Protein AF-0000000078979654 (afdb_homodimer)

pLDDT: mean 92.01, std 8.29, range [53.94, 98.31]

Organism: Ruegeria pomeroyi (strain ATCC 700808 / DSM 15171 / DSS-3) (NCBI:txid246200)

Structure (mmCIF, N/CA/C/O backbone):
data_AF-0000000078979654-model_v1
#
loop_
_entity.id
_entity.type
_entity.pdbx_description
1 polymer 'Transcriptional regulator, AsnC family'
#
loop_
_atom_site.group_PDB
_atom_site.id
_atom_site.type_symbol
_atom_site.label_atom_id
_atom_site.label_alt_id
_atom_site.label_comp_id
_atom_site.label_asym_id
_atom_site.label_entity_id
_atom_site.label_seq_id
_atom_site.pdbx_PDB_ins_code
_atom_site.Cartn_x
_atom_site.Cartn_y
_atom_site.Cartn_z
_atom_site.occupancy
_atom_site.B_iso_or_equiv
_atom_site.auth_seq_id
_atom_site.auth_comp_id
_atom_site.auth_asym_id
_atom_site.auth_atom_id
_atom_site.pdbx_PDB_model_num
ATOM 1 N N . MET A 1 1 ? -21.141 -3.912 -12.055 1 54.06 1 MET A N 1
ATOM 2 C CA . MET A 1 1 ? -20.438 -4.5 -10.914 1 54.06 1 MET A CA 1
ATOM 3 C C . MET A 1 1 ? -20.641 -6.012 -10.867 1 54.06 1 MET A C 1
ATOM 5 O O . MET A 1 1 ? -21.766 -6.492 -11.062 1 54.06 1 MET A O 1
ATOM 9 N N . THR A 1 2 ? -19.531 -6.77 -11.242 1 63.81 2 THR A N 1
ATOM 10 C CA . THR A 1 2 ? -19.719 -8.211 -11.312 1 63.81 2 THR A CA 1
ATOM 11 C C . THR A 1 2 ? -20.281 -8.75 -10.008 1 63.81 2 THR A C 1
ATOM 13 O O . THR A 1 2 ? -19.828 -8.383 -8.922 1 63.81 2 THR A O 1
ATOM 16 N N . GLU A 1 3 ? -21.438 -9.359 -10.117 1 81 3 GLU A N 1
ATOM 17 C CA . GLU A 1 3 ? -22.062 -9.984 -8.961 1 81 3 GLU A CA 1
ATOM 18 C C . GLU A 1 3 ? -21.188 -11.078 -8.375 1 81 3 GLU A C 1
ATOM 20 O O . GLU A 1 3 ? -20.781 -12 -9.086 1 81 3 GLU A O 1
ATOM 25 N N . LEU A 1 4 ? -20.688 -10.891 -7.207 1 89.94 4 LEU A N 1
ATOM 26 C CA . LEU A 1 4 ? -19.859 -11.867 -6.5 1 89.94 4 LEU A CA 1
ATOM 27 C C . LEU A 1 4 ? -20.719 -12.766 -5.625 1 89.94 4 LEU A C 1
ATOM 29 O O . LEU A 1 4 ? -21.547 -12.281 -4.852 1 89.94 4 LEU A O 1
ATOM 33 N N . ASP A 1 5 ? -20.594 -14 -5.906 1 92.12 5 ASP A N 1
ATOM 34 C CA . ASP A 1 5 ? -21.297 -14.906 -5 1 92.12 5 ASP A CA 1
ATOM 35 C C . ASP A 1 5 ? -20.422 -15.289 -3.811 1 92.12 5 ASP A C 1
ATOM 37 O O . ASP A 1 5 ? -19.344 -14.719 -3.619 1 92.12 5 ASP A O 1
ATOM 41 N N . GLU A 1 6 ? -20.922 -16.156 -2.992 1 93.5 6 GLU A N 1
ATOM 42 C CA . GLU A 1 6 ? -20.266 -16.5 -1.739 1 93.5 6 GLU A CA 1
ATOM 43 C C . GLU A 1 6 ? -18.922 -17.172 -1.995 1 93.5 6 GLU A C 1
ATOM 45 O O . GLU A 1 6 ? -17.938 -16.922 -1.283 1 93.5 6 GLU A O 1
ATOM 50 N N . ILE A 1 7 ? -18.891 -18 -2.965 1 94.81 7 ILE A N 1
ATOM 51 C CA . ILE A 1 7 ? -17.656 -18.703 -3.283 1 94.81 7 ILE A CA 1
ATOM 52 C C . ILE A 1 7 ? -16.594 -17.703 -3.762 1 94.81 7 ILE A C 1
ATOM 54 O O . ILE A 1 7 ? -15.43 -17.812 -3.385 1 94.81 7 ILE A O 1
ATOM 58 N N . ASP A 1 8 ? -17.047 -16.781 -4.609 1 94.75 8 ASP A N 1
ATOM 59 C CA . ASP A 1 8 ? -16.141 -15.75 -5.066 1 94.75 8 ASP A CA 1
ATOM 60 C C . ASP A 1 8 ? -15.516 -15 -3.889 1 94.75 8 ASP A C 1
ATOM 62 O O . ASP A 1 8 ? -14.305 -14.766 -3.863 1 94.75 8 ASP A O 1
ATOM 66 N N . ARG A 1 9 ? -16.328 -14.688 -2.941 1 93.12 9 ARG A N 1
ATOM 67 C CA . ARG A 1 9 ? -15.859 -13.945 -1.774 1 93.12 9 ARG A CA 1
ATOM 68 C C . ARG A 1 9 ? -14.898 -14.781 -0.944 1 93.12 9 ARG A C 1
ATOM 70 O O . ARG A 1 9 ? -13.898 -14.273 -0.437 1 93.12 9 ARG A O 1
ATOM 77 N N . LYS A 1 10 ? -15.211 -15.945 -0.806 1 94.5 10 LYS A N 1
ATOM 78 C CA . LYS A 1 10 ? -14.336 -16.859 -0.076 1 94.5 10 LYS A CA 1
ATOM 79 C C . LYS A 1 10 ? -12.969 -16.969 -0.756 1 94.5 10 LYS A C 1
ATOM 81 O O . LYS A 1 10 ? -11.938 -16.922 -0.091 1 94.5 10 LYS A O 1
ATOM 86 N N . LEU A 1 11 ? -13.031 -17.109 -2.027 1 95.38 11 LEU A N 1
ATOM 87 C CA . LEU A 1 11 ? -11.789 -17.188 -2.795 1 95.38 11 LEU A CA 1
ATOM 88 C C . LEU A 1 11 ? -10.969 -15.906 -2.633 1 95.38 11 LEU A C 1
ATOM 90 O O . LEU A 1 11 ? -9.758 -15.969 -2.412 1 95.38 11 LEU A O 1
ATOM 94 N N . LEU A 1 12 ? -11.625 -14.797 -2.719 1 94.5 12 LEU A N 1
ATOM 95 C CA . LEU A 1 12 ? -10.938 -13.516 -2.59 1 94.5 12 LEU A CA 1
ATOM 96 C C . LEU A 1 12 ? -10.312 -13.375 -1.208 1 94.5 12 LEU A C 1
ATOM 98 O O . LEU A 1 12 ? -9.172 -12.922 -1.084 1 94.5 12 LEU A O 1
ATOM 102 N N . ARG A 1 13 ? -11.023 -13.742 -0.22 1 92.56 13 ARG A N 1
ATOM 103 C CA . ARG A 1 13 ? -10.508 -13.656 1.142 1 92.56 13 ARG A CA 1
ATOM 104 C C . ARG A 1 13 ? -9.289 -14.555 1.318 1 92.56 13 ARG A C 1
ATOM 106 O O . ARG A 1 13 ? -8.289 -14.141 1.919 1 92.56 13 ARG A O 1
ATOM 113 N N . ALA A 1 14 ? -9.414 -15.711 0.812 1 93.81 14 ALA A N 1
ATOM 114 C CA . ALA A 1 14 ? -8.312 -16.656 0.918 1 93.81 14 ALA A CA 1
ATOM 115 C C . ALA A 1 14 ? -7.074 -16.141 0.183 1 93.81 14 ALA A C 1
ATOM 117 O O . ALA A 1 14 ? -5.965 -16.203 0.715 1 93.81 14 ALA A O 1
ATOM 118 N N . LEU A 1 15 ? -7.285 -15.656 -1.006 1 93 15 LEU A N 1
ATOM 119 C CA . LEU A 1 15 ? -6.176 -15.148 -1.808 1 93 15 LEU A CA 1
ATOM 120 C C . LEU A 1 15 ? -5.594 -13.883 -1.19 1 93 15 LEU A C 1
ATOM 122 O O . LEU A 1 15 ? -4.391 -13.633 -1.297 1 93 15 LEU A O 1
ATOM 126 N N . ALA A 1 16 ? -6.453 -13.078 -0.581 1 90.69 16 ALA A N 1
ATOM 127 C CA . ALA A 1 16 ? -5.984 -11.867 0.085 1 90.69 16 ALA A CA 1
ATOM 128 C C . ALA A 1 16 ? -5.059 -12.203 1.25 1 90.69 16 ALA A C 1
ATOM 130 O O . ALA A 1 16 ? -4.125 -11.453 1.549 1 90.69 16 ALA A O 1
ATOM 131 N N . GLN A 1 17 ? -5.32 -13.258 1.846 1 88.19 17 GLN A N 1
ATOM 132 C CA . GLN A 1 17 ? -4.48 -13.719 2.949 1 88.19 17 GLN A CA 1
ATOM 133 C C . GLN A 1 17 ? -3.17 -14.305 2.438 1 88.19 17 GLN A C 1
ATOM 135 O O . GLN A 1 17 ? -2.113 -14.102 3.041 1 88.19 17 GLN A O 1
ATOM 140 N N . ASP A 1 18 ? -3.324 -15.016 1.352 1 89.25 18 ASP A N 1
ATOM 141 C CA . ASP A 1 18 ? -2.176 -15.641 0.701 1 89.25 18 ASP A CA 1
ATOM 142 C C . ASP A 1 18 ? -2.396 -15.758 -0.805 1 89.25 18 ASP A C 1
ATOM 144 O O . ASP A 1 18 ? -3.092 -16.672 -1.264 1 89.25 18 ASP A O 1
ATOM 148 N N . ALA A 1 19 ? -1.674 -14.961 -1.491 1 91.75 19 ALA A N 1
ATOM 149 C CA . ALA A 1 19 ? -1.915 -14.836 -2.928 1 91.75 19 ALA A CA 1
ATOM 150 C C . ALA A 1 19 ? -1.217 -15.953 -3.695 1 91.75 19 ALA A C 1
ATOM 152 O O . ALA A 1 19 ? -1.36 -16.062 -4.914 1 91.75 19 ALA A O 1
ATOM 153 N N . THR A 1 20 ? -0.518 -16.781 -3.02 1 86.19 20 THR A N 1
ATOM 154 C CA . THR A 1 20 ? 0.254 -17.812 -3.707 1 86.19 20 THR A CA 1
ATOM 155 C C . THR A 1 20 ? -0.515 -19.125 -3.748 1 86.19 20 THR A C 1
ATOM 157 O O . THR A 1 20 ? -0.06 -20.109 -4.355 1 86.19 20 THR A O 1
ATOM 160 N N . GLN A 1 21 ? -1.664 -19.141 -3.141 1 92.19 21 GLN A N 1
ATOM 161 C CA . GLN A 1 21 ? -2.447 -20.375 -3.1 1 92.19 21 GLN A CA 1
ATOM 162 C C . GLN A 1 21 ? -2.881 -20.797 -4.5 1 92.19 21 GLN A C 1
ATOM 164 O O . GLN A 1 21 ? -3.299 -19.953 -5.305 1 92.19 21 GLN A O 1
ATOM 169 N N . SER A 1 22 ? -2.762 -22.078 -4.746 1 92.25 22 SER A N 1
ATOM 170 C CA . SER A 1 22 ? -3.119 -22.609 -6.059 1 92.25 22 SER A CA 1
ATOM 171 C C . SER A 1 22 ? -4.621 -22.844 -6.172 1 92.25 22 SER A C 1
ATOM 173 O O . SER A 1 22 ? -5.316 -22.969 -5.16 1 92.25 22 SER A O 1
ATOM 175 N N . ALA A 1 23 ? -5.008 -22.906 -7.449 1 95.25 23 ALA A N 1
ATOM 176 C CA . ALA A 1 23 ? -6.41 -23.234 -7.695 1 95.25 23 ALA A CA 1
ATOM 177 C C . ALA A 1 23 ? -6.773 -24.594 -7.125 1 95.25 23 ALA A C 1
ATOM 179 O O . ALA A 1 23 ? -7.887 -24.797 -6.633 1 95.25 23 ALA A O 1
ATOM 180 N N . GLY A 1 24 ? -5.859 -25.547 -7.23 1 96.5 24 GLY A N 1
ATOM 181 C CA . GLY A 1 24 ? -6.098 -26.859 -6.668 1 96.5 24 GLY A CA 1
ATOM 182 C C . GLY A 1 24 ? -6.309 -26.844 -5.164 1 96.5 24 GLY A C 1
ATOM 183 O O . GLY A 1 24 ? -7.258 -27.438 -4.656 1 96.5 24 GLY A O 1
ATOM 184 N N . ALA A 1 25 ? -5.492 -26.234 -4.426 1 96.69 25 ALA A N 1
ATOM 185 C CA . ALA A 1 25 ? -5.598 -26.125 -2.973 1 96.69 25 ALA A CA 1
ATOM 186 C C . ALA A 1 25 ? -6.879 -25.406 -2.561 1 96.69 25 ALA A C 1
ATOM 188 O O . ALA A 1 25 ? -7.586 -25.859 -1.657 1 96.69 25 ALA A O 1
ATOM 189 N N . LEU A 1 26 ? -7.184 -24.344 -3.227 1 97.31 26 LEU A N 1
ATOM 190 C CA . LEU A 1 26 ? -8.383 -23.562 -2.928 1 97.31 26 LEU A CA 1
ATOM 191 C C . LEU A 1 26 ? -9.641 -24.359 -3.238 1 97.31 26 LEU A C 1
ATOM 193 O O . LEU A 1 26 ? -10.617 -24.312 -2.486 1 97.31 26 LEU A O 1
ATOM 197 N N . GLY A 1 27 ? -9.523 -24.984 -4.379 1 97.5 27 GLY A N 1
ATOM 198 C CA . GLY A 1 27 ? -10.648 -25.828 -4.711 1 97.5 27 GLY A CA 1
ATOM 199 C C . GLY A 1 27 ? -10.969 -26.844 -3.629 1 97.5 27 GLY A C 1
ATOM 200 O O . GLY A 1 27 ? -12.125 -26.984 -3.219 1 97.5 27 GLY A O 1
ATOM 201 N N . ARG A 1 28 ? -9.992 -27.594 -3.127 1 97.12 28 ARG A N 1
ATOM 202 C CA . ARG A 1 28 ? -10.164 -28.578 -2.055 1 97.12 28 ARG A CA 1
ATOM 203 C C . ARG A 1 28 ? -10.734 -27.922 -0.802 1 97.12 28 ARG A C 1
ATOM 205 O O . ARG A 1 28 ? -11.602 -28.484 -0.138 1 97.12 28 ARG A O 1
ATOM 212 N N . ARG A 1 29 ? -10.336 -26.797 -0.515 1 96.75 29 ARG A N 1
ATOM 213 C CA . ARG A 1 29 ? -10.734 -26.078 0.69 1 96.75 29 ARG A CA 1
ATOM 214 C C . ARG A 1 29 ? -12.211 -25.688 0.63 1 96.75 29 ARG A C 1
ATOM 216 O O . ARG A 1 29 ? -12.898 -25.688 1.653 1 96.75 29 ARG A O 1
ATOM 223 N N . PHE A 1 30 ? -12.648 -25.422 -0.556 1 96.69 30 PHE A N 1
ATOM 224 C CA . PHE A 1 30 ? -13.984 -24.844 -0.641 1 96.69 30 PHE A CA 1
ATOM 225 C C . PHE A 1 30 ? -14.938 -25.781 -1.375 1 96.69 30 PHE A C 1
ATOM 227 O O . PHE A 1 30 ? -16.031 -25.391 -1.758 1 96.69 30 PHE A O 1
ATOM 234 N N . GLY A 1 31 ? -14.508 -26.938 -1.676 1 96.75 31 GLY A N 1
ATOM 235 C CA . GLY A 1 31 ? -15.383 -27.953 -2.238 1 96.75 31 GLY A CA 1
ATOM 236 C C . GLY A 1 31 ? -15.602 -27.797 -3.732 1 96.75 31 GLY A C 1
ATOM 237 O O . GLY A 1 31 ? -16.703 -28.016 -4.23 1 96.75 31 GLY A O 1
ATOM 238 N N . LEU A 1 32 ? -14.617 -27.359 -4.43 1 97.5 32 LEU A N 1
ATOM 239 C CA . LEU A 1 32 ? -14.648 -27.203 -5.883 1 97.5 32 LEU A CA 1
ATOM 240 C C . LEU A 1 32 ? -13.555 -28.047 -6.539 1 97.5 32 LEU A C 1
ATOM 242 O O . LEU A 1 32 ? -12.578 -28.422 -5.883 1 97.5 32 LEU A O 1
ATOM 246 N N . SER A 1 33 ? -13.828 -28.344 -7.809 1 97.75 33 SER A N 1
ATOM 247 C CA . SER A 1 33 ? -12.742 -28.906 -8.594 1 97.75 33 SER A CA 1
ATOM 248 C C . SER A 1 33 ? -11.688 -27.859 -8.93 1 97.75 33 SER A C 1
ATOM 250 O O . SER A 1 33 ? -11.969 -26.6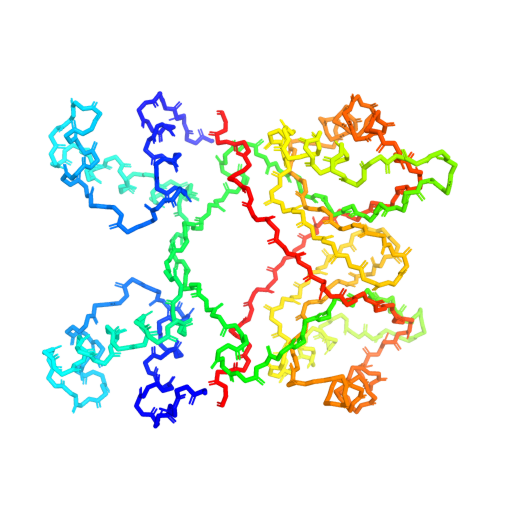56 -8.867 1 97.75 33 SER A O 1
ATOM 252 N N . GLN A 1 34 ? -10.492 -28.312 -9.266 1 97.5 34 GLN A N 1
ATOM 253 C CA . GLN A 1 34 ? -9.43 -27.391 -9.656 1 97.5 34 GLN A CA 1
ATOM 254 C C . GLN A 1 34 ? -9.82 -26.578 -10.883 1 97.5 34 GLN A C 1
ATOM 256 O O . GLN A 1 34 ? -9.664 -25.359 -10.898 1 97.5 34 GLN A O 1
ATOM 261 N N . PRO A 1 35 ? -10.43 -27.188 -11.977 1 97.5 35 PRO A N 1
ATOM 262 C CA . PRO A 1 35 ? -10.828 -26.391 -13.133 1 97.5 35 PRO A CA 1
ATOM 263 C C . PRO A 1 35 ? -11.906 -25.359 -12.797 1 97.5 35 PRO A C 1
ATOM 265 O O . PRO A 1 35 ? -11.883 -24.234 -13.297 1 97.5 35 PRO A O 1
ATOM 268 N N . ALA A 1 36 ? -12.852 -25.75 -12 1 97.25 36 ALA A N 1
ATOM 269 C CA . ALA A 1 36 ? -13.906 -24.828 -11.586 1 97.25 36 ALA A CA 1
ATOM 270 C C . ALA A 1 36 ? -13.328 -23.641 -10.828 1 97.25 36 ALA A C 1
ATOM 272 O O . ALA A 1 36 ? -13.734 -22.484 -11.047 1 97.25 36 ALA A O 1
ATOM 273 N N . THR A 1 37 ? -12.414 -23.969 -9.914 1 97.75 37 THR A N 1
ATOM 274 C CA . THR A 1 37 ? -11.758 -22.922 -9.141 1 97.75 37 THR A CA 1
ATOM 275 C C . THR A 1 37 ? -10.977 -21.984 -10.055 1 97.75 37 THR A C 1
ATOM 277 O O . THR A 1 37 ? -11.055 -20.766 -9.922 1 97.75 37 THR A O 1
ATOM 280 N N . TRP A 1 38 ? -10.305 -22.531 -10.938 1 96.19 38 TRP A N 1
ATOM 281 C CA . TRP A 1 38 ? -9.523 -21.75 -11.891 1 96.19 38 TRP A CA 1
ATOM 282 C C . TRP A 1 38 ? -10.422 -20.828 -12.703 1 96.19 38 TRP A C 1
ATOM 284 O O . TRP A 1 38 ? -10.102 -19.641 -12.898 1 96.19 38 TRP A O 1
ATOM 294 N N . ARG A 1 39 ? -11.453 -21.328 -13.195 1 96.62 39 ARG A N 1
ATOM 295 C CA . ARG A 1 39 ? -12.383 -20.531 -13.984 1 96.62 39 ARG A CA 1
ATOM 296 C C . ARG A 1 39 ? -12.93 -19.359 -13.18 1 96.62 39 ARG A C 1
ATOM 298 O O . ARG A 1 39 ? -13.078 -18.25 -13.711 1 96.62 39 ARG A O 1
ATOM 305 N N . ARG A 1 40 ? -13.219 -19.641 -11.969 1 96.62 40 ARG A N 1
ATOM 306 C CA . ARG A 1 40 ? -13.734 -18.578 -11.117 1 96.62 40 ARG A CA 1
ATOM 307 C C . ARG A 1 40 ? -12.68 -17.5 -10.898 1 96.62 40 ARG A C 1
ATOM 309 O O . ARG A 1 40 ? -12.984 -16.297 -10.984 1 96.62 40 ARG A O 1
ATOM 316 N N . ILE A 1 41 ? -11.508 -17.875 -10.617 1 95.62 41 ILE A N 1
ATOM 317 C CA . ILE A 1 41 ? -10.43 -16.906 -10.414 1 95.62 41 ILE A CA 1
ATOM 318 C C . ILE A 1 41 ? -10.219 -16.094 -11.695 1 95.62 41 ILE A C 1
ATOM 320 O O . ILE A 1 41 ? -10.086 -14.875 -11.641 1 95.62 41 ILE A O 1
ATOM 324 N N . ARG A 1 42 ? -10.242 -16.781 -12.773 1 95.25 42 ARG A N 1
ATOM 325 C CA . ARG A 1 42 ? -10.062 -16.109 -14.055 1 95.25 42 ARG A CA 1
ATOM 326 C C . ARG A 1 42 ? -11.195 -15.109 -14.312 1 95.25 42 ARG A C 1
ATOM 328 O O . ARG A 1 42 ? -10.953 -14.016 -14.82 1 95.25 42 ARG A O 1
ATOM 335 N N . ARG A 1 43 ? -12.328 -15.5 -14.039 1 95.62 43 ARG A N 1
ATOM 336 C CA . ARG A 1 43 ? -13.477 -14.609 -14.188 1 95.62 43 ARG A CA 1
ATOM 337 C C . ARG A 1 43 ? -13.297 -13.344 -13.352 1 95.62 43 ARG A C 1
ATOM 339 O O . ARG A 1 43 ? -13.609 -12.242 -13.805 1 95.62 43 ARG A O 1
ATOM 346 N N . LEU A 1 44 ? -12.844 -13.562 -12.109 1 95.38 44 LEU A N 1
ATOM 347 C CA . LEU A 1 44 ? -12.602 -12.43 -11.219 1 95.38 44 LEU A CA 1
ATOM 348 C C . LEU A 1 44 ? -11.531 -11.508 -11.797 1 95.38 44 LEU A C 1
ATOM 350 O O . LEU A 1 44 ? -11.609 -10.289 -11.641 1 95.38 44 LEU A O 1
ATOM 354 N N . GLU A 1 45 ? -10.555 -12.031 -12.453 1 94.56 45 GLU A N 1
ATOM 355 C CA . GLU A 1 45 ? -9.508 -11.25 -13.109 1 94.56 45 GLU A CA 1
ATOM 356 C C . GLU A 1 45 ? -10.055 -10.508 -14.32 1 94.56 45 GLU A C 1
ATOM 358 O O . GLU A 1 45 ? -9.805 -9.312 -14.492 1 94.56 45 GLU A O 1
ATOM 363 N N . GLU A 1 46 ? -10.828 -11.18 -15.086 1 94.62 46 GLU A N 1
ATOM 364 C CA . GLU A 1 46 ? -11.398 -10.594 -16.297 1 94.62 46 GLU A CA 1
ATOM 365 C C . GLU A 1 46 ? -12.391 -9.484 -15.961 1 94.62 46 GLU A C 1
ATOM 367 O O . GLU A 1 46 ? -12.508 -8.5 -16.688 1 94.62 46 GLU A O 1
ATOM 372 N N . ALA A 1 47 ? -13.07 -9.734 -14.891 1 93.81 47 ALA A N 1
ATOM 373 C CA . ALA A 1 47 ? -14.039 -8.75 -14.438 1 93.81 47 ALA A CA 1
ATOM 374 C C . ALA A 1 47 ? -13.344 -7.543 -13.812 1 93.81 47 ALA A C 1
ATOM 376 O O . ALA A 1 47 ? -13.992 -6.551 -13.469 1 93.81 47 ALA A O 1
ATOM 377 N N . GLY A 1 48 ? -12.047 -7.625 -13.602 1 93.44 48 GLY A N 1
ATOM 378 C CA . GLY A 1 48 ? -11.273 -6.512 -13.078 1 93.44 48 GLY A CA 1
ATOM 379 C C . GLY A 1 48 ? -11.258 -6.461 -11.562 1 93.44 48 GLY A C 1
ATOM 380 O O . GLY A 1 48 ? -10.727 -5.512 -10.969 1 93.44 48 GLY A O 1
ATOM 381 N N . VAL A 1 49 ? -11.883 -7.414 -10.898 1 93.75 49 VAL A N 1
ATOM 382 C CA . VAL A 1 49 ? -11.875 -7.477 -9.438 1 93.75 49 VAL A CA 1
ATOM 383 C C . VAL A 1 49 ? -10.453 -7.738 -8.938 1 93.75 49 VAL A C 1
ATOM 385 O O . VAL A 1 49 ? -9.984 -7.078 -8.016 1 93.75 49 VAL A O 1
ATOM 388 N N . ILE A 1 50 ? -9.844 -8.719 -9.547 1 93.44 50 ILE A N 1
ATOM 389 C CA . ILE A 1 50 ? -8.43 -8.984 -9.305 1 93.44 50 ILE A CA 1
ATOM 390 C C . ILE A 1 50 ? -7.586 -8.297 -10.375 1 93.44 50 ILE A C 1
ATOM 392 O O . ILE A 1 50 ? -7.719 -8.586 -11.562 1 93.44 50 ILE A O 1
ATOM 396 N N . LYS A 1 51 ? -6.73 -7.398 -9.953 1 91.88 51 LYS A N 1
ATOM 397 C CA . LYS A 1 51 ? -5.898 -6.648 -10.891 1 91.88 51 LYS A CA 1
ATOM 398 C C . LYS A 1 51 ? -4.531 -7.309 -11.055 1 91.88 51 LYS A C 1
ATOM 400 O O . LYS A 1 51 ? -3.725 -6.875 -11.883 1 91.88 51 LYS A O 1
ATOM 405 N N . GLY A 1 52 ? -4.332 -8.336 -10.273 1 89.62 52 GLY A N 1
ATOM 406 C CA . GLY A 1 52 ? -3.057 -9.039 -10.32 1 89.62 52 GLY A CA 1
ATOM 407 C C . GLY A 1 52 ? -2.469 -9.305 -8.945 1 89.62 52 GLY A C 1
ATOM 408 O O . GLY A 1 52 ? -3.201 -9.391 -7.961 1 89.62 52 GLY A O 1
ATOM 409 N N . ARG A 1 53 ? -1.142 -9.555 -8.992 1 90.75 53 ARG A N 1
ATOM 410 C CA . ARG A 1 53 ? -0.383 -9.758 -7.762 1 90.75 53 ARG A CA 1
ATOM 411 C C . ARG A 1 53 ? 0.827 -8.836 -7.707 1 90.75 53 ARG A C 1
ATOM 413 O O . ARG A 1 53 ? 1.406 -8.5 -8.742 1 90.75 53 ARG A O 1
ATOM 420 N N . ARG A 1 54 ? 1.112 -8.453 -6.551 1 90.62 54 ARG A N 1
ATOM 421 C CA . ARG A 1 54 ? 2.266 -7.582 -6.352 1 90.62 54 ARG A CA 1
ATOM 422 C C . ARG A 1 54 ? 3.283 -8.227 -5.414 1 90.62 54 ARG A C 1
ATOM 424 O O . ARG A 1 54 ? 2.91 -8.852 -4.422 1 90.62 54 ARG A O 1
ATOM 431 N N . LEU A 1 55 ? 4.582 -8.016 -5.82 1 91.19 55 LEU A N 1
ATOM 432 C CA . LEU A 1 55 ? 5.668 -8.5 -4.977 1 91.19 55 LEU A CA 1
ATOM 433 C C . LEU A 1 55 ? 5.738 -7.715 -3.672 1 91.19 55 LEU A C 1
ATOM 435 O O . LEU A 1 55 ? 5.66 -6.484 -3.68 1 91.19 55 LEU A O 1
ATOM 439 N N . ARG A 1 56 ? 5.75 -8.406 -2.582 1 91.75 56 ARG A N 1
ATOM 440 C CA . ARG A 1 56 ? 5.996 -7.789 -1.282 1 91.75 56 ARG A CA 1
ATOM 441 C C . ARG A 1 56 ? 7.48 -7.824 -0.932 1 91.75 56 ARG A C 1
ATOM 443 O O . ARG A 1 56 ? 8.023 -8.883 -0.601 1 91.75 56 ARG A O 1
ATOM 450 N N . LEU A 1 57 ? 8.031 -6.609 -0.979 1 92.12 57 LEU A N 1
ATOM 451 C CA . LEU A 1 57 ? 9.461 -6.496 -0.693 1 92.12 57 LEU A CA 1
ATOM 452 C C . LEU A 1 57 ? 9.695 -5.984 0.725 1 92.12 57 LEU A C 1
ATOM 454 O O . LEU A 1 57 ? 8.875 -5.234 1.259 1 92.12 57 LEU A O 1
ATOM 458 N N . ASN A 1 58 ? 10.742 -6.469 1.236 1 91.69 58 ASN A N 1
ATOM 459 C CA . ASN A 1 58 ? 11.234 -5.961 2.514 1 91.69 58 ASN A CA 1
ATOM 460 C C . ASN A 1 58 ? 12.258 -4.852 2.318 1 91.69 58 ASN A C 1
ATOM 462 O O . ASN A 1 58 ? 13.422 -5.121 2.014 1 91.69 58 ASN A O 1
ATOM 466 N N . ALA A 1 59 ? 11.82 -3.637 2.531 1 91.44 59 ALA A N 1
ATOM 467 C CA . ALA A 1 59 ? 12.695 -2.486 2.293 1 91.44 59 ALA A CA 1
ATOM 468 C C . ALA A 1 59 ? 13.945 -2.557 3.162 1 91.44 59 ALA A C 1
ATOM 470 O O . ALA A 1 59 ? 15.047 -2.256 2.697 1 91.44 59 ALA A O 1
ATOM 471 N N . GLU A 1 60 ? 13.719 -2.932 4.402 1 91.44 60 GLU A N 1
ATOM 472 C CA . GLU A 1 60 ? 14.852 -3.021 5.32 1 91.44 60 GLU A CA 1
ATOM 473 C C . GLU A 1 60 ? 15.891 -4.02 4.816 1 91.44 60 GLU A C 1
ATOM 475 O O . GLU A 1 60 ? 17.094 -3.744 4.852 1 91.44 60 GLU A O 1
ATOM 480 N N . ALA A 1 61 ? 15.43 -5.133 4.387 1 91.19 61 ALA A N 1
ATOM 481 C CA . ALA A 1 61 ? 16.328 -6.156 3.863 1 91.19 61 ALA A CA 1
ATOM 482 C C . ALA A 1 61 ? 17.047 -5.668 2.609 1 91.19 61 ALA A C 1
ATOM 484 O O . ALA A 1 61 ? 18.109 -6.172 2.26 1 91.19 61 ALA A O 1
ATOM 485 N N . LEU A 1 62 ? 16.469 -4.684 1.949 1 92.19 62 LEU A N 1
ATOM 486 C CA . LEU A 1 62 ? 17.062 -4.113 0.745 1 92.19 62 LEU A CA 1
ATOM 487 C C . LEU A 1 62 ? 17.969 -2.936 1.089 1 92.19 62 LEU A C 1
ATOM 489 O O . LEU A 1 62 ? 18.5 -2.275 0.194 1 92.19 62 LEU A O 1
ATOM 493 N N . GLY A 1 63 ? 18.062 -2.619 2.395 1 91.75 63 GLY A N 1
ATOM 494 C CA . GLY A 1 63 ? 18.984 -1.584 2.848 1 91.75 63 GLY A CA 1
ATOM 495 C C . GLY A 1 63 ? 18.297 -0.256 3.111 1 91.75 63 GLY A C 1
ATOM 496 O O . GLY A 1 63 ? 18.953 0.762 3.312 1 91.75 63 GLY A O 1
ATOM 497 N N . PHE A 1 64 ? 17.016 -0.306 3.057 1 95.25 64 PHE A N 1
ATOM 498 C CA . PHE A 1 64 ? 16.234 0.898 3.328 1 95.25 64 PHE A CA 1
ATOM 499 C C . PHE A 1 64 ? 15.539 0.798 4.676 1 95.25 64 PHE A C 1
ATOM 501 O O . PHE A 1 64 ? 14.438 0.258 4.77 1 95.25 64 PHE A O 1
ATOM 508 N N . GLY A 1 65 ? 16.062 1.453 5.609 1 95.19 65 GLY A N 1
ATOM 509 C CA . GLY A 1 65 ? 15.625 1.239 6.98 1 95.19 65 GLY A CA 1
ATOM 510 C C . GLY A 1 65 ? 14.594 2.25 7.441 1 95.19 65 GLY A C 1
ATOM 511 O O . GLY A 1 65 ? 14.039 2.127 8.539 1 95.19 65 GLY A O 1
ATOM 512 N N . VAL A 1 66 ? 14.344 3.225 6.559 1 97 66 VAL A N 1
ATOM 513 C CA . VAL A 1 66 ? 13.43 4.281 6.973 1 97 66 VAL A CA 1
ATOM 514 C C . VAL A 1 66 ? 12.359 4.484 5.906 1 97 66 VAL A C 1
ATOM 516 O O . VAL A 1 66 ? 12.656 4.48 4.707 1 97 66 VAL A O 1
ATOM 519 N N . THR A 1 67 ? 11.18 4.508 6.359 1 97.75 67 THR A N 1
ATOM 520 C CA . THR A 1 67 ? 10.062 4.898 5.508 1 97.75 67 THR A CA 1
ATOM 521 C C . THR A 1 67 ? 9.406 6.176 6.027 1 97.75 67 THR A C 1
ATOM 523 O O . THR A 1 67 ? 9.125 6.293 7.219 1 97.75 67 THR A O 1
ATOM 526 N N . VAL A 1 68 ? 9.227 7.102 5.141 1 98.31 68 VAL A N 1
ATOM 527 C CA . VAL A 1 68 ? 8.633 8.375 5.523 1 98.31 68 VAL A CA 1
ATOM 528 C C . VAL A 1 68 ? 7.449 8.695 4.605 1 98.31 68 VAL A C 1
ATOM 530 O O . VAL A 1 68 ? 7.551 8.555 3.385 1 98.31 68 VAL A O 1
ATOM 533 N N . PHE A 1 69 ? 6.359 9.062 5.23 1 98.06 69 PHE A N 1
ATOM 534 C CA . PHE A 1 69 ? 5.219 9.594 4.496 1 98.06 69 PHE A CA 1
ATOM 535 C C . PHE A 1 69 ? 5.281 11.109 4.422 1 98.06 69 PHE A C 1
ATOM 537 O O . PHE A 1 69 ? 5.469 11.781 5.441 1 98.06 69 PHE A O 1
ATOM 544 N N . LEU A 1 70 ? 5.055 11.641 3.221 1 97.62 70 LEU A N 1
ATOM 545 C CA . LEU A 1 70 ? 5.082 13.086 3.033 1 97.62 70 LEU A CA 1
ATOM 546 C C . LEU A 1 70 ? 3.723 13.602 2.572 1 97.62 70 LEU A C 1
ATOM 548 O O . LEU A 1 70 ? 3.105 13.016 1.678 1 97.62 70 LEU A O 1
ATOM 552 N N . GLY A 1 71 ? 3.227 14.578 3.248 1 96.56 71 GLY A N 1
ATOM 553 C CA . GLY A 1 71 ? 2.168 15.414 2.711 1 96.56 71 GLY A CA 1
ATOM 554 C C . GLY A 1 71 ? 2.688 16.672 2.035 1 96.56 71 GLY A C 1
ATOM 555 O O . GLY A 1 71 ? 3.453 17.438 2.629 1 96.56 71 GLY A O 1
ATOM 556 N N . VAL A 1 72 ? 2.289 16.906 0.771 1 95.56 72 VAL A N 1
ATOM 557 C CA . VAL A 1 72 ? 2.793 18.031 0 1 95.56 72 VAL A CA 1
ATOM 558 C C . VAL A 1 72 ? 1.638 18.953 -0.39 1 95.56 72 VAL A C 1
ATOM 560 O O . VAL A 1 72 ? 0.645 18.5 -0.966 1 95.56 72 VAL A O 1
ATOM 563 N N . LYS A 1 73 ? 1.73 20.141 -0.018 1 93.62 73 LYS A N 1
ATOM 564 C CA . LYS A 1 73 ? 0.844 21.188 -0.498 1 93.62 73 LYS A CA 1
ATOM 565 C C . LYS A 1 73 ? 1.538 22.062 -1.543 1 93.62 73 LYS A C 1
ATOM 567 O O . LYS A 1 73 ? 2.578 22.656 -1.267 1 93.62 73 LYS A O 1
ATOM 572 N N . LEU A 1 74 ? 0.968 22.078 -2.748 1 91 74 LEU A N 1
ATOM 573 C CA . LEU A 1 74 ? 1.582 22.828 -3.834 1 91 74 LEU A CA 1
ATOM 574 C C . LEU A 1 74 ? 1.42 24.328 -3.611 1 91 74 LEU A C 1
ATOM 576 O O . LEU A 1 74 ? 0.405 24.781 -3.07 1 91 74 LEU A O 1
ATOM 580 N N . ALA A 1 75 ? 2.387 25.062 -3.945 1 84.31 75 ALA A N 1
ATOM 581 C CA . ALA A 1 75 ? 2.361 26.516 -3.82 1 84.31 75 ALA A CA 1
ATOM 582 C C . ALA A 1 75 ? 1.389 27.141 -4.816 1 84.31 75 ALA A C 1
ATOM 584 O O . ALA A 1 75 ? 1.223 26.625 -5.93 1 84.31 75 ALA A O 1
ATOM 585 N N . ARG A 1 76 ? 0.413 27.938 -4.355 1 70.81 76 ARG A N 1
ATOM 586 C CA . ARG A 1 76 ? -0.574 28.625 -5.176 1 70.81 76 ARG A CA 1
ATOM 587 C C . ARG A 1 76 ? 0.102 29.438 -6.273 1 70.81 76 ARG A C 1
ATOM 589 O O . ARG A 1 76 ? -0.537 29.812 -7.258 1 70.81 76 ARG A O 1
ATOM 596 N N . LYS A 1 77 ? 1.401 29.703 -6.086 1 59.78 77 LYS A N 1
ATOM 597 C CA . LYS A 1 77 ? 1.971 30.672 -7.031 1 59.78 77 LYS A CA 1
ATOM 598 C C . LYS A 1 77 ? 2.439 29.969 -8.305 1 59.78 77 LYS A C 1
ATOM 600 O O . LYS A 1 77 ? 3.023 28.891 -8.25 1 59.78 77 LYS A O 1
ATOM 605 N N . GLY A 1 78 ? 2.07 30.562 -9.438 1 57.81 78 GLY A N 1
ATOM 606 C CA . GLY A 1 78 ? 2.318 30.328 -10.852 1 57.81 78 GLY A CA 1
ATOM 607 C C . GLY A 1 78 ? 1.949 28.922 -11.281 1 57.81 78 GLY A C 1
ATOM 608 O O . GLY A 1 78 ? 1.758 28.031 -10.445 1 57.81 78 GLY A O 1
ATOM 609 N N . ARG A 1 79 ? 1.205 28.75 -12.273 1 56.06 79 ARG A N 1
ATOM 610 C CA . ARG A 1 79 ? 0.672 27.547 -12.906 1 56.06 79 ARG A CA 1
ATOM 611 C C . ARG A 1 79 ? 1.711 26.438 -12.914 1 56.06 79 ARG A C 1
ATOM 613 O O . ARG A 1 79 ? 2.566 26.391 -13.805 1 56.06 79 ARG A O 1
ATOM 620 N N . VAL A 1 80 ? 2.25 26.078 -11.75 1 63.38 80 VAL A N 1
ATOM 621 C CA . VAL A 1 80 ? 3.002 24.828 -11.906 1 63.38 80 VAL A CA 1
ATOM 622 C C . VAL A 1 80 ? 2.119 23.781 -12.562 1 63.38 80 VAL A C 1
ATOM 624 O O . VAL A 1 80 ? 0.977 23.562 -12.148 1 63.38 80 VAL A O 1
ATOM 627 N N . SER A 1 81 ? 2.625 23.391 -13.609 1 77.38 81 SER A N 1
ATOM 628 C CA . SER A 1 81 ? 1.889 22.328 -14.289 1 77.38 81 SER A CA 1
ATOM 629 C C . SER A 1 81 ? 1.854 21.047 -13.453 1 77.38 81 SER A C 1
ATOM 631 O O . SER A 1 81 ? 2.891 20.594 -12.969 1 77.38 81 SER A O 1
ATOM 633 N N . LEU A 1 82 ? 0.724 20.672 -12.859 1 83.31 82 LEU A N 1
ATOM 634 C CA . LEU A 1 82 ? 0.502 19.406 -12.188 1 83.31 82 LEU A CA 1
ATOM 635 C C . LEU A 1 82 ? 1.269 18.281 -12.883 1 83.31 82 LEU A C 1
ATOM 637 O O . LEU A 1 82 ? 1.822 17.406 -12.227 1 83.31 82 LEU A O 1
ATOM 641 N N . GLU A 1 83 ? 1.341 18.469 -14.055 1 87.12 83 GLU A N 1
ATOM 642 C CA . GLU A 1 83 ? 2.031 17.469 -14.852 1 87.12 83 GLU A CA 1
ATOM 643 C C . GLU A 1 83 ? 3.533 17.484 -14.578 1 87.12 83 GLU A C 1
ATOM 645 O O . GLU A 1 83 ? 4.168 16.422 -14.508 1 87.12 83 GLU A O 1
ATOM 650 N N . ASP A 1 84 ? 4.02 18.688 -14.484 1 89.44 84 ASP A N 1
ATOM 651 C CA . ASP A 1 84 ? 5.449 18.812 -14.219 1 89.44 84 ASP A CA 1
ATOM 652 C C . ASP A 1 84 ? 5.805 18.234 -12.844 1 89.44 84 ASP A C 1
ATOM 654 O O . ASP A 1 84 ? 6.812 17.547 -12.703 1 89.44 84 ASP A O 1
ATOM 658 N N . PHE A 1 85 ? 4.992 18.5 -11.914 1 91.56 85 PHE A N 1
ATOM 659 C CA . PHE A 1 85 ? 5.219 17.969 -10.578 1 91.56 85 PHE A CA 1
ATOM 660 C C . PHE A 1 85 ? 5.188 16.438 -10.586 1 91.56 85 PHE A C 1
ATOM 662 O O . PHE A 1 85 ? 6.102 15.797 -10.07 1 91.56 85 PHE A O 1
ATOM 669 N N . GLU A 1 86 ? 4.199 15.891 -11.164 1 92.19 86 GLU A N 1
ATOM 670 C CA . GLU A 1 86 ? 4.008 14.445 -11.203 1 92.19 86 GLU A CA 1
ATOM 671 C C . GLU A 1 86 ? 5.176 13.758 -11.906 1 92.19 86 GLU A C 1
ATOM 673 O O . GLU A 1 86 ? 5.66 12.719 -11.453 1 92.19 86 GLU A O 1
ATOM 678 N N . ARG A 1 87 ? 5.598 14.336 -12.977 1 92.94 87 ARG A N 1
ATOM 679 C CA . ARG A 1 87 ? 6.738 13.789 -13.711 1 92.94 87 ARG A CA 1
ATOM 680 C C . ARG A 1 87 ? 8 13.805 -12.852 1 92.94 87 ARG A C 1
ATOM 682 O O . ARG A 1 87 ? 8.727 12.82 -12.789 1 92.94 87 ARG A O 1
ATOM 689 N N . ALA A 1 88 ? 8.211 14.93 -12.258 1 94.75 88 ALA A N 1
ATOM 690 C CA . ALA A 1 88 ? 9.422 15.109 -11.453 1 94.75 88 ALA A CA 1
ATOM 691 C C . ALA A 1 88 ? 9.422 14.172 -10.25 1 94.75 88 ALA A C 1
ATOM 693 O O . ALA A 1 88 ? 10.43 13.523 -9.953 1 94.75 88 ALA A O 1
ATOM 694 N N . VAL A 1 89 ? 8.32 14.078 -9.578 1 95.12 89 VAL A N 1
ATOM 695 C CA . VAL A 1 89 ? 8.258 13.289 -8.359 1 95.12 89 VAL A CA 1
ATOM 696 C C . VAL A 1 89 ? 8.375 11.805 -8.695 1 95.12 89 VAL A C 1
ATOM 698 O O . VAL A 1 89 ? 9 11.039 -7.961 1 95.12 89 VAL A O 1
ATOM 701 N N . SER A 1 90 ? 7.793 11.375 -9.789 1 95 90 SER A N 1
ATOM 702 C CA . SER A 1 90 ? 7.82 9.977 -10.203 1 95 90 SER A CA 1
ATOM 703 C C . SER A 1 90 ? 9.219 9.562 -10.641 1 95 90 SER A C 1
ATOM 705 O O . SER A 1 90 ? 9.523 8.367 -10.727 1 95 90 SER A O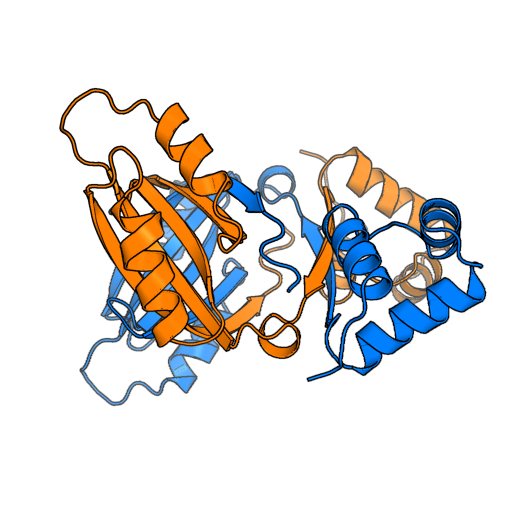 1
ATOM 707 N N . ALA A 1 91 ? 10.055 10.516 -10.914 1 94.81 91 ALA A N 1
ATOM 708 C CA . ALA A 1 91 ? 11.414 10.242 -11.359 1 94.81 91 ALA A CA 1
ATOM 709 C C . ALA A 1 91 ? 12.344 10.016 -10.172 1 94.81 91 ALA A C 1
ATOM 711 O O . ALA A 1 91 ? 13.484 9.562 -10.344 1 94.81 91 ALA A O 1
ATOM 712 N N . ILE A 1 92 ? 11.891 10.312 -9.016 1 96.19 92 ILE A N 1
ATOM 713 C CA . ILE A 1 92 ? 12.703 10.094 -7.828 1 96.19 92 ILE A CA 1
ATOM 714 C C . ILE A 1 92 ? 12.664 8.617 -7.449 1 96.19 92 ILE A C 1
ATOM 716 O O . ILE A 1 92 ? 11.625 8.094 -7.043 1 96.19 92 ILE A O 1
ATOM 720 N N . PRO A 1 93 ? 13.727 7.906 -7.441 1 94.06 93 PRO A N 1
ATOM 721 C CA . PRO A 1 93 ? 13.742 6.453 -7.262 1 94.06 93 PRO A CA 1
ATOM 722 C C . PRO A 1 93 ? 13.227 6.027 -5.887 1 94.06 93 PRO A C 1
ATOM 724 O O . PRO A 1 93 ? 12.672 4.934 -5.746 1 94.06 93 PRO A O 1
ATOM 727 N N . GLU A 1 94 ? 13.398 6.859 -4.965 1 96.62 94 GLU A N 1
ATOM 728 C CA . GLU A 1 94 ? 13.07 6.512 -3.584 1 96.62 94 GLU A CA 1
ATOM 729 C C . GLU A 1 94 ? 11.57 6.602 -3.332 1 96.62 94 GLU A C 1
ATOM 731 O O . GLU A 1 94 ? 11.07 6.113 -2.312 1 96.62 94 GLU A O 1
ATOM 736 N N . VAL A 1 95 ? 10.852 7.227 -4.238 1 97 95 VAL A N 1
ATOM 737 C CA . VAL A 1 95 ? 9.406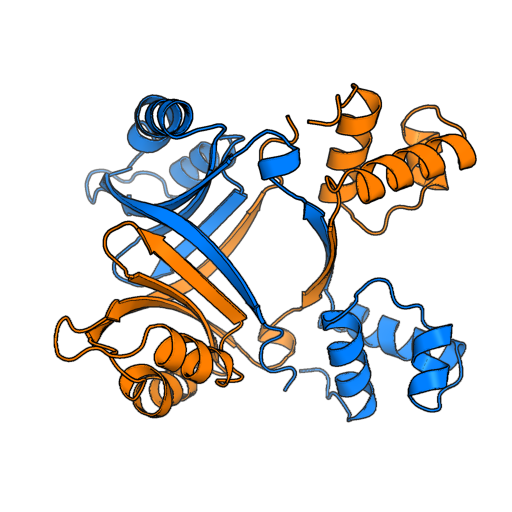 7.379 -4.078 1 97 95 VAL A CA 1
ATOM 738 C C . VAL A 1 95 ? 8.703 6.086 -4.484 1 97 95 VAL A C 1
ATOM 740 O O . VAL A 1 95 ? 8.898 5.594 -5.598 1 97 95 VAL A O 1
ATOM 743 N N . GLN A 1 96 ? 7.82 5.586 -3.553 1 95.31 96 GLN A N 1
ATOM 744 C CA . GLN A 1 96 ? 7.148 4.312 -3.789 1 95.31 96 GLN A CA 1
ATOM 745 C C . GLN A 1 96 ? 5.688 4.527 -4.18 1 95.31 96 GLN A C 1
ATOM 747 O O . GLN A 1 96 ? 5.094 3.689 -4.863 1 95.31 96 GLN A O 1
ATOM 752 N N . THR A 1 97 ? 5.141 5.594 -3.666 1 96.31 97 THR A N 1
ATOM 753 C CA . THR A 1 97 ? 3.748 5.898 -3.986 1 96.31 97 THR A CA 1
ATOM 754 C C . THR A 1 97 ? 3.551 7.398 -4.172 1 96.31 97 THR A C 1
ATOM 756 O O . THR A 1 97 ? 4.125 8.203 -3.432 1 96.31 97 THR A O 1
ATOM 759 N N . VAL A 1 98 ? 2.762 7.734 -5.156 1 97.12 98 VAL A N 1
ATOM 760 C CA . VAL A 1 98 ? 2.275 9.094 -5.387 1 97.12 98 VAL A CA 1
ATOM 761 C C . VAL A 1 98 ? 0.748 9.102 -5.371 1 97.12 98 VAL A C 1
ATOM 763 O O . VAL A 1 98 ? 0.108 8.523 -6.25 1 97.12 98 VAL A O 1
ATOM 766 N N . GLU A 1 99 ? 0.224 9.75 -4.383 1 96.94 99 GLU A N 1
ATOM 767 C CA . GLU A 1 99 ? -1.226 9.805 -4.223 1 96.94 99 GLU A CA 1
ATOM 768 C C . GLU A 1 99 ? -1.744 11.234 -4.328 1 96.94 99 GLU A C 1
ATOM 770 O O . GLU A 1 99 ? -1.364 12.094 -3.531 1 96.94 99 GLU A O 1
ATOM 775 N N . HIS A 1 100 ? -2.576 11.492 -5.344 1 96.06 100 HIS A N 1
ATOM 776 C CA . HIS A 1 100 ? -3.309 12.75 -5.449 1 96.06 100 HIS A CA 1
ATOM 777 C C . HIS A 1 100 ? -4.547 12.742 -4.559 1 96.06 100 HIS A C 1
ATOM 779 O O . HIS A 1 100 ? -5.367 11.82 -4.641 1 96.06 100 HIS A O 1
ATOM 785 N N . VAL A 1 101 ? -4.688 13.82 -3.762 1 96.38 101 VAL A N 1
ATOM 786 C CA . VAL A 1 101 ? -5.75 13.742 -2.764 1 96.38 101 VAL A CA 1
ATOM 787 C C . VAL A 1 101 ? -6.441 15.094 -2.645 1 96.38 101 VAL A C 1
ATOM 789 O O . VAL A 1 101 ? -5.914 16.109 -3.098 1 96.38 101 VAL A O 1
ATOM 792 N N . LEU A 1 102 ? -7.684 15.078 -2.133 1 94.81 102 LEU A N 1
ATOM 793 C CA . LEU A 1 102 ? -8.398 16.25 -1.636 1 94.81 102 LEU A CA 1
ATOM 794 C C . LEU A 1 102 ? -8.289 16.344 -0.118 1 94.81 102 LEU A C 1
ATOM 796 O O . LEU A 1 102 ? -8.438 15.344 0.583 1 94.81 102 LEU A O 1
ATOM 800 N N . GLY A 1 103 ? -8.047 17.516 0.345 1 91.94 103 GLY A N 1
ATOM 801 C CA . GLY A 1 103 ? -7.906 17.734 1.776 1 91.94 103 GLY A CA 1
ATOM 802 C C . GLY A 1 103 ? -6.801 18.703 2.127 1 91.94 103 GLY A C 1
ATOM 803 O O . GLY A 1 103 ? -6.617 19.719 1.441 1 91.94 103 GLY A O 1
ATOM 804 N N . LEU A 1 104 ? -6.129 18.328 3.217 1 89.69 104 LEU A N 1
ATOM 805 C CA . LEU A 1 104 ? -5.082 19.203 3.736 1 89.69 104 LEU A CA 1
ATOM 806 C C . LEU A 1 104 ? -3.912 19.297 2.762 1 89.69 104 LEU A C 1
ATOM 808 O O . LEU A 1 104 ? -3.266 20.328 2.65 1 89.69 104 LEU A O 1
ATOM 812 N N . TYR A 1 105 ? -3.734 18.172 2.086 1 93.69 105 TYR A N 1
ATOM 813 C CA . TYR A 1 105 ? -2.621 18.094 1.147 1 93.69 105 TYR A CA 1
ATOM 814 C C . TYR A 1 105 ? -3.123 17.906 -0.281 1 93.69 105 TYR A C 1
ATOM 816 O O . TYR A 1 105 ? -4.262 17.484 -0.498 1 93.69 105 TYR A O 1
ATOM 824 N N . ASP A 1 106 ? -2.234 18.266 -1.237 1 94.62 106 ASP A N 1
ATOM 825 C CA . ASP A 1 106 ? -2.51 17.969 -2.641 1 94.62 106 ASP A CA 1
ATOM 826 C C . ASP A 1 106 ? -1.982 16.594 -3.025 1 94.62 106 ASP A C 1
ATOM 828 O O . ASP A 1 106 ? -2.586 15.898 -3.848 1 94.62 106 ASP A O 1
ATOM 832 N N . TYR A 1 107 ? -0.833 16.234 -2.35 1 96.06 107 TYR A N 1
ATOM 833 C CA . TYR A 1 107 ? -0.224 14.945 -2.635 1 96.06 107 TYR A CA 1
ATOM 834 C C . TYR A 1 107 ? 0.251 14.273 -1.353 1 96.06 107 TYR A C 1
ATOM 836 O O . TYR A 1 107 ? 0.708 14.938 -0.424 1 96.06 107 TYR A O 1
ATOM 844 N N . ARG A 1 108 ? 0.169 12.961 -1.37 1 97.25 108 ARG A N 1
ATOM 845 C CA . ARG A 1 108 ? 0.811 12.109 -0.376 1 97.25 108 ARG A CA 1
ATOM 846 C C . ARG A 1 108 ? 1.846 11.195 -1.024 1 97.25 108 ARG A C 1
ATOM 848 O O . ARG A 1 108 ? 1.563 10.547 -2.033 1 97.25 108 ARG A O 1
ATOM 855 N N . LEU A 1 109 ? 2.994 11.109 -0.449 1 97.81 109 LEU A N 1
ATOM 856 C CA . LEU A 1 109 ? 4.078 10.281 -0.963 1 97.81 109 LEU A CA 1
ATOM 857 C C . LEU A 1 109 ? 4.551 9.289 0.092 1 97.81 109 LEU A C 1
ATOM 859 O O . LEU A 1 109 ? 4.559 9.602 1.285 1 97.81 109 LEU A O 1
ATOM 863 N N . ARG A 1 110 ? 4.848 8.156 -0.3 1 97.88 110 ARG A N 1
ATOM 864 C CA . ARG A 1 110 ? 5.621 7.211 0.499 1 97.88 110 ARG A CA 1
ATOM 865 C C . ARG A 1 110 ? 7.062 7.133 0.008 1 97.88 110 ARG A C 1
ATOM 867 O O . ARG A 1 110 ? 7.312 6.797 -1.152 1 97.88 110 ARG A O 1
ATOM 874 N N . VAL A 1 111 ? 8.023 7.426 0.856 1 98.06 111 VAL A N 1
ATOM 875 C CA . VAL A 1 111 ? 9.43 7.504 0.484 1 98.06 111 VAL A CA 1
ATOM 876 C C . VAL A 1 111 ? 10.25 6.57 1.368 1 98.06 111 VAL A C 1
ATOM 878 O O . VAL A 1 111 ? 10.055 6.523 2.584 1 98.06 111 VAL A O 1
ATOM 881 N N . VAL A 1 112 ? 11.141 5.848 0.767 1 97.5 112 VAL A N 1
ATOM 882 C CA . VAL A 1 112 ? 12.039 4.996 1.54 1 97.5 112 VAL A CA 1
ATOM 883 C C . VAL A 1 112 ? 13.461 5.547 1.464 1 97.5 112 VAL A C 1
ATOM 885 O O . VAL A 1 112 ? 13.844 6.156 0.464 1 97.5 112 VAL A O 1
ATOM 888 N N . ALA A 1 113 ? 14.195 5.391 2.508 1 97.88 113 ALA A N 1
ATOM 889 C CA . ALA A 1 113 ? 15.586 5.828 2.607 1 97.88 113 ALA A CA 1
ATOM 890 C C . ALA A 1 113 ? 16.422 4.844 3.43 1 97.88 113 ALA A C 1
ATOM 892 O O . ALA A 1 113 ? 15.859 4.012 4.148 1 97.88 113 ALA A O 1
ATOM 893 N N . ARG A 1 114 ? 17.719 4.926 3.311 1 96.62 114 ARG A N 1
ATOM 894 C CA . ARG A 1 114 ? 18.609 4.035 4.035 1 96.62 114 ARG A CA 1
ATOM 895 C C . ARG A 1 114 ? 18.578 4.32 5.531 1 96.62 114 ARG A C 1
ATOM 897 O O . ARG A 1 114 ? 18.609 3.398 6.348 1 96.62 114 ARG A O 1
ATOM 904 N N . ASP A 1 115 ? 18.609 5.508 5.871 1 96.81 115 ASP A N 1
ATOM 905 C CA . ASP A 1 115 ? 18.531 6.02 7.238 1 96.81 115 ASP A CA 1
ATOM 906 C C . ASP A 1 115 ? 18.016 7.457 7.258 1 96.81 115 ASP A C 1
ATOM 908 O O . ASP A 1 115 ? 17.641 8 6.219 1 96.81 115 ASP A O 1
ATOM 912 N N . LEU A 1 116 ? 18 8.008 8.453 1 96.5 116 LEU A N 1
ATOM 913 C CA . LEU A 1 116 ? 17.422 9.336 8.594 1 96.5 116 LEU A CA 1
ATOM 914 C C . LEU A 1 116 ? 18.281 10.383 7.879 1 96.5 116 LEU A C 1
ATOM 916 O O . LEU A 1 116 ? 17.75 11.344 7.312 1 96.5 116 LEU A O 1
ATOM 920 N N . SER A 1 117 ? 19.578 10.164 7.934 1 98 117 SER A N 1
ATOM 921 C CA . SER A 1 117 ? 20.469 11.078 7.23 1 98 117 SER A CA 1
ATOM 922 C C . SER A 1 117 ? 20.234 11.023 5.723 1 98 117 SER A C 1
ATOM 924 O O . SER A 1 117 ? 20.188 12.062 5.062 1 98 117 SER A O 1
ATOM 926 N N . ASP A 1 118 ? 20.156 9.852 5.238 1 97.81 118 ASP A N 1
ATOM 927 C CA . ASP A 1 118 ? 19.844 9.672 3.822 1 97.81 118 ASP A CA 1
ATOM 928 C C . ASP A 1 118 ? 18.516 10.344 3.467 1 97.81 118 ASP A C 1
ATOM 930 O O . ASP A 1 118 ? 18.406 10.992 2.428 1 97.81 118 ASP A O 1
ATOM 934 N N . PHE A 1 119 ? 17.562 10.203 4.305 1 98.12 119 PHE A N 1
ATOM 935 C CA . PHE A 1 119 ? 16.266 10.828 4.055 1 98.12 119 PHE A CA 1
ATOM 936 C C . PHE A 1 119 ? 16.406 12.352 4.023 1 98.12 119 PHE A C 1
ATOM 938 O O . PHE A 1 119 ? 15.805 13.008 3.172 1 98.12 119 PHE A O 1
ATOM 945 N N . GLU A 1 120 ? 17.047 12.828 4.98 1 97.5 120 GLU A N 1
ATOM 946 C CA . GLU A 1 120 ? 17.25 14.273 5.008 1 97.5 120 GLU A CA 1
ATOM 947 C C . GLU A 1 120 ? 17.828 14.773 3.691 1 97.5 120 GLU A C 1
ATOM 949 O O . GLU A 1 120 ? 17.406 15.812 3.176 1 97.5 120 GLU A O 1
ATOM 954 N N . ARG A 1 121 ? 18.766 14.062 3.168 1 97.62 121 ARG A N 1
ATOM 955 C CA . ARG A 1 121 ? 19.359 14.422 1.881 1 97.62 121 ARG A CA 1
ATOM 956 C C . ARG A 1 121 ? 18.312 14.375 0.771 1 97.62 121 ARG A C 1
ATOM 958 O O . ARG A 1 121 ? 18.219 15.297 -0.036 1 97.62 121 ARG A O 1
ATOM 965 N N . ILE A 1 122 ? 17.562 13.336 0.723 1 97.5 122 ILE A N 1
ATOM 966 C CA . ILE A 1 122 ?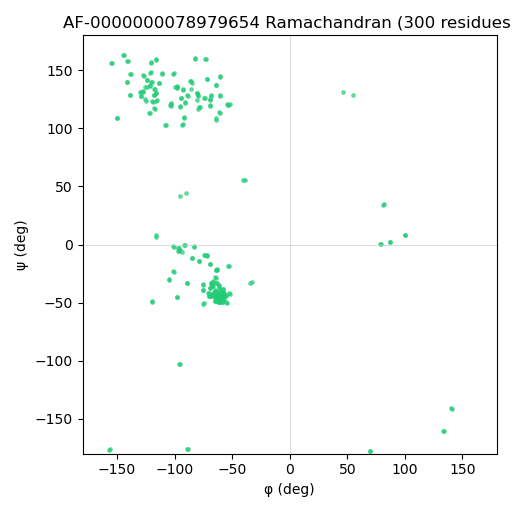 16.5 13.188 -0.27 1 97.5 122 ILE A CA 1
ATOM 967 C C . ILE A 1 122 ? 15.523 14.352 -0.158 1 97.5 122 ILE A C 1
ATOM 969 O O . ILE A 1 122 ? 15.133 14.945 -1.168 1 97.5 122 ILE A O 1
ATOM 973 N N . LEU A 1 123 ? 15.125 14.648 1.074 1 96.94 123 LEU A N 1
ATOM 974 C CA . LEU A 1 123 ? 14.188 15.727 1.34 1 96.94 123 LEU A CA 1
ATOM 975 C C . LEU A 1 123 ? 14.719 17.062 0.819 1 96.94 123 LEU A C 1
ATOM 977 O O . LEU A 1 123 ? 14.047 17.734 0.044 1 96.94 123 LEU A O 1
ATOM 981 N N . ARG A 1 124 ? 15.906 17.328 1.16 1 96 124 ARG A N 1
ATOM 982 C CA . ARG A 1 124 ? 16.484 18.641 0.853 1 96 124 ARG A CA 1
ATOM 983 C C . ARG A 1 124 ? 16.844 18.75 -0.628 1 96 124 ARG A C 1
ATOM 985 O O . ARG A 1 124 ? 16.578 19.766 -1.258 1 96 124 ARG A O 1
ATOM 992 N N . ARG A 1 125 ? 17.25 17.703 -1.207 1 96.25 125 ARG A N 1
ATOM 993 C CA . ARG A 1 125 ? 17.844 17.797 -2.539 1 96.25 125 ARG A CA 1
ATOM 994 C C . ARG A 1 125 ? 16.844 17.391 -3.613 1 96.25 125 ARG A C 1
ATOM 996 O O . ARG A 1 125 ? 17 17.75 -4.781 1 96.25 125 ARG A O 1
ATOM 1003 N N . ARG A 1 126 ? 15.906 16.672 -3.27 1 96.06 126 ARG A N 1
ATOM 1004 C CA . ARG A 1 126 ? 15.008 16.156 -4.301 1 96.06 126 ARG A CA 1
ATOM 1005 C C . ARG A 1 126 ? 13.578 16.625 -4.062 1 96.06 126 ARG A C 1
ATOM 1007 O O . ARG A 1 126 ? 12.953 17.219 -4.949 1 96.06 126 ARG A O 1
ATOM 1014 N N . ILE A 1 127 ? 13.102 16.469 -2.861 1 95.88 127 ILE A N 1
ATOM 1015 C CA . ILE A 1 127 ? 11.695 16.75 -2.586 1 95.88 127 ILE A CA 1
ATOM 1016 C C . ILE A 1 127 ? 11.453 18.25 -2.557 1 95.88 127 ILE A C 1
ATOM 1018 O O . ILE A 1 127 ? 10.578 18.766 -3.258 1 95.88 127 ILE A O 1
ATOM 1022 N N . MET A 1 128 ? 12.219 18.953 -1.84 1 93.62 128 MET A N 1
ATOM 1023 C CA . MET A 1 128 ? 12.023 20.375 -1.641 1 93.62 128 MET A CA 1
ATOM 1024 C C . MET A 1 128 ? 12.359 21.156 -2.906 1 93.62 128 MET A C 1
ATOM 1026 O O . MET A 1 128 ? 12.039 22.344 -3.018 1 93.62 128 MET A O 1
ATOM 1030 N N . THR A 1 129 ? 12.922 20.484 -3.838 1 92.38 129 THR A N 1
ATOM 1031 C CA . THR A 1 129 ? 13.289 21.141 -5.086 1 92.38 129 THR A CA 1
ATOM 1032 C C . THR A 1 129 ? 12.258 20.844 -6.176 1 92.38 129 THR A C 1
ATOM 1034 O O . THR A 1 129 ? 12.391 21.312 -7.305 1 92.38 129 THR A O 1
ATOM 1037 N N . LEU A 1 130 ? 11.297 20.078 -5.867 1 92.81 130 LEU A N 1
ATOM 1038 C CA . LEU A 1 130 ? 10.25 19.734 -6.828 1 92.81 130 LEU A CA 1
ATOM 1039 C C . LEU A 1 130 ? 9.516 20.984 -7.293 1 92.81 130 LEU A C 1
ATOM 1041 O O . LEU A 1 130 ? 9.242 21.891 -6.492 1 92.81 130 LEU A O 1
ATOM 1045 N N . PRO A 1 131 ? 9.125 21.016 -8.539 1 88.31 131 PRO A N 1
ATOM 1046 C CA . PRO A 1 131 ? 8.344 22.156 -9.023 1 88.31 131 PRO A CA 1
ATOM 1047 C C . PRO A 1 131 ? 7.027 22.328 -8.273 1 88.31 131 PRO A C 1
ATOM 1049 O O . PRO A 1 131 ? 6.285 21.359 -8.078 1 88.31 131 PRO A O 1
ATOM 1052 N N . GLY A 1 132 ? 6.852 23.547 -7.816 1 84.56 132 GLY A N 1
ATOM 1053 C CA . GLY A 1 132 ? 5.562 23.875 -7.23 1 84.56 132 GLY A CA 1
ATOM 1054 C C . GLY A 1 132 ? 5.406 23.359 -5.809 1 84.56 132 GLY A C 1
ATOM 1055 O O . GLY A 1 132 ? 4.336 23.5 -5.215 1 84.56 132 GLY A O 1
ATOM 1056 N N . ALA A 1 133 ? 6.484 22.719 -5.367 1 82.81 133 ALA A N 1
ATOM 1057 C CA . ALA A 1 133 ? 6.34 22.234 -4 1 82.81 133 ALA A CA 1
ATOM 1058 C C . ALA A 1 133 ? 6.305 23.375 -2.998 1 82.81 133 ALA A C 1
ATOM 1060 O O . ALA A 1 133 ? 7.176 24.25 -3.012 1 82.81 133 ALA A O 1
ATOM 1061 N N . GLY A 1 134 ? 5.223 23.469 -2.287 1 87.88 134 GLY A N 1
ATOM 1062 C CA . GLY A 1 134 ? 5.094 24.422 -1.197 1 87.88 134 GLY A CA 1
ATOM 1063 C C . GLY A 1 134 ? 5.422 23.828 0.159 1 87.88 134 GLY A C 1
ATOM 1064 O O . GLY A 1 134 ? 6.566 23.438 0.413 1 87.88 134 GLY A O 1
ATOM 1065 N N . GLU A 1 135 ? 4.43 23.547 0.89 1 92.38 135 GLU A N 1
ATOM 1066 C CA . GLU A 1 135 ? 4.602 22.984 2.229 1 92.38 135 GLU A CA 1
ATOM 1067 C C . GLU A 1 135 ? 4.734 21.469 2.184 1 92.38 135 GLU A C 1
ATOM 1069 O O . GLU A 1 135 ? 4.016 20.797 1.435 1 92.38 135 GLU A O 1
ATOM 1074 N N . VAL A 1 136 ? 5.633 21 3.043 1 94.19 136 VAL A N 1
ATOM 1075 C CA . VAL A 1 136 ? 5.848 19.562 3.145 1 94.19 136 VAL A CA 1
ATOM 1076 C C . VAL A 1 136 ? 5.773 19.141 4.605 1 94.19 136 VAL A C 1
ATOM 1078 O O . VAL A 1 136 ? 6.41 19.734 5.473 1 94.19 136 VAL A O 1
ATOM 1081 N N . GLU A 1 137 ? 4.973 18.172 4.848 1 94.62 137 GLU A N 1
ATOM 1082 C CA . GLU A 1 137 ? 4.875 17.547 6.164 1 94.62 137 GLU A CA 1
ATOM 1083 C C . GLU A 1 137 ? 5.371 16.094 6.121 1 94.62 137 GLU A C 1
ATOM 1085 O O . GLU A 1 137 ? 5.09 15.367 5.176 1 94.62 137 GLU A O 1
ATOM 1090 N N . ALA A 1 138 ? 6.105 15.773 7.191 1 95.94 138 ALA A N 1
ATOM 1091 C CA . ALA A 1 138 ? 6.715 14.445 7.188 1 95.94 138 ALA A CA 1
ATOM 1092 C C . ALA A 1 138 ? 6.258 13.625 8.391 1 95.94 138 ALA A C 1
ATOM 1094 O O . ALA A 1 138 ? 6.172 14.141 9.508 1 95.94 138 ALA A O 1
ATOM 1095 N N . ASN A 1 139 ? 5.953 12.336 8.141 1 96.62 139 ASN A N 1
ATOM 1096 C CA . ASN A 1 139 ? 5.688 11.328 9.156 1 96.62 139 ASN A CA 1
ATOM 1097 C C . ASN A 1 139 ? 6.578 10.102 8.977 1 96.62 139 ASN A C 1
ATOM 1099 O O . ASN A 1 139 ? 6.594 9.492 7.906 1 96.62 139 ASN A O 1
ATOM 1103 N N . VAL A 1 140 ? 7.27 9.766 9.984 1 97 140 VAL A N 1
ATOM 1104 C CA . VAL A 1 140 ? 8.156 8.609 9.922 1 97 140 VAL A CA 1
ATOM 1105 C C . VAL A 1 140 ? 7.395 7.352 10.336 1 97 140 VAL A C 1
ATOM 1107 O O . VAL A 1 140 ? 6.793 7.312 11.414 1 97 140 VAL A O 1
ATOM 1110 N N . LEU A 1 141 ? 7.449 6.352 9.562 1 97.5 141 LEU A N 1
ATOM 1111 C CA . LEU A 1 141 ? 6.758 5.098 9.859 1 97.5 141 LEU A CA 1
ATOM 1112 C C . LEU A 1 141 ? 7.477 4.324 10.961 1 97.5 141 LEU A C 1
ATOM 1114 O O . LEU A 1 141 ? 8.688 4.102 10.875 1 97.5 141 LEU A O 1
ATOM 1118 N N . LEU A 1 142 ? 6.719 4.02 11.922 1 95.38 142 LEU A N 1
ATOM 1119 C CA . LEU A 1 142 ? 7.238 3.158 12.984 1 95.38 142 LEU A CA 1
ATOM 1120 C C . LEU A 1 142 ? 6.812 1.71 12.758 1 95.38 142 LEU A C 1
ATOM 1122 O O . LEU A 1 142 ? 7.629 0.793 12.875 1 95.38 142 LEU A O 1
ATOM 1126 N N . SER A 1 143 ? 5.605 1.464 12.438 1 94.38 143 SER A N 1
ATOM 1127 C CA . SER A 1 143 ? 5.07 0.138 12.148 1 94.38 143 SER A CA 1
ATOM 1128 C C . SER A 1 143 ? 3.85 0.223 11.234 1 94.38 143 SER A C 1
ATOM 1130 O O . SER A 1 143 ? 3.203 1.27 11.148 1 94.38 143 SER A O 1
ATOM 1132 N N . GLU A 1 144 ? 3.602 -0.815 10.562 1 94.94 144 GLU A N 1
ATOM 1133 C CA . GLU A 1 144 ? 2.5 -0.893 9.609 1 94.94 144 GLU A CA 1
ATOM 1134 C C . GLU A 1 144 ? 1.784 -2.236 9.695 1 94.94 144 GLU A C 1
ATOM 1136 O O . GLU A 1 144 ? 2.428 -3.287 9.742 1 94.94 144 GLU A O 1
ATOM 1141 N N . GLU A 1 145 ? 0.526 -2.207 9.828 1 93.38 145 GLU A N 1
ATOM 1142 C CA . GLU A 1 145 ? -0.328 -3.387 9.719 1 93.38 145 GLU A CA 1
ATOM 1143 C C . GLU A 1 145 ? -1.272 -3.279 8.531 1 93.38 145 GLU A C 1
ATOM 1145 O O . GLU A 1 145 ? -1.947 -2.264 8.352 1 93.38 145 GLU A O 1
ATOM 1150 N N . ARG A 1 146 ? -1.192 -4.266 7.695 1 90.06 146 ARG A N 1
ATOM 1151 C CA . ARG A 1 146 ? -2.105 -4.332 6.562 1 90.06 146 ARG A CA 1
ATOM 1152 C C . ARG A 1 146 ? -3.262 -5.285 6.844 1 90.06 146 ARG A C 1
ATOM 1154 O O . ARG A 1 146 ? -3.053 -6.391 7.348 1 90.06 146 ARG A O 1
ATOM 1161 N N . LEU A 1 147 ? -4.41 -4.863 6.504 1 88.94 147 LEU A N 1
ATOM 1162 C CA . LEU A 1 147 ? -5.641 -5.613 6.73 1 88.94 147 LEU A CA 1
ATOM 1163 C C . LEU A 1 147 ? -6.371 -5.871 5.418 1 88.94 147 LEU A C 1
ATOM 1165 O O . LEU A 1 147 ? -6.223 -5.109 4.457 1 88.94 147 LEU A O 1
ATOM 1169 N N . PRO A 1 148 ? -7.016 -6.906 5.285 1 82.38 148 PRO A N 1
ATOM 1170 C CA . PRO A 1 148 ? -7.652 -7.266 4.02 1 82.38 148 PRO A CA 1
ATOM 1171 C C . PRO A 1 148 ? -8.734 -6.273 3.598 1 82.38 148 PRO A C 1
ATOM 1173 O O . PRO A 1 148 ? -8.992 -6.105 2.402 1 82.38 148 PRO A O 1
ATOM 1176 N N . GLY A 1 149 ? -9.305 -5.5 4.531 1 85.31 149 GLY A N 1
ATOM 1177 C CA . GLY A 1 149 ? -10.453 -4.672 4.191 1 85.31 149 GLY A CA 1
ATOM 1178 C C . GLY A 1 149 ? -11.711 -5.48 3.914 1 85.31 149 GLY A C 1
ATOM 1179 O O . GLY A 1 149 ? -11.711 -6.707 4.051 1 85.31 149 GLY A O 1
ATOM 1180 N N . PRO A 1 150 ? -12.781 -4.746 3.545 1 86.88 150 PRO A N 1
ATOM 1181 C CA . PRO A 1 150 ? -14.023 -5.477 3.264 1 86.88 150 PRO A CA 1
ATOM 1182 C C . PRO A 1 150 ? -14.039 -6.09 1.867 1 86.88 150 PRO A C 1
ATOM 1184 O O . PRO A 1 150 ? -13.578 -5.469 0.908 1 86.88 150 PRO A O 1
ATOM 1187 N N . ILE A 1 151 ? -14.234 -7.344 1.716 1 82.12 151 ILE A N 1
ATOM 1188 C CA . ILE A 1 151 ? -14.359 -8 0.42 1 82.12 151 ILE A CA 1
ATOM 1189 C C . ILE A 1 151 ? -15.836 -8.133 0.053 1 82.12 151 ILE A C 1
ATOM 1191 O O . ILE A 1 151 ? -16.172 -8.688 -0.995 1 82.12 151 ILE A O 1
ATOM 1195 N N . GLY A 1 152 ? -16.688 -7.016 0.331 1 66.44 152 GLY A N 1
ATOM 1196 C CA . GLY A 1 152 ? -18.109 -6.934 0.009 1 66.44 152 GLY A CA 1
ATOM 1197 C C . GLY A 1 152 ? -18.953 -7.934 0.771 1 66.44 152 GLY A C 1
ATOM 1198 O O . GLY A 1 152 ? -18.422 -8.891 1.347 1 66.44 152 GLY A O 1
ATOM 1199 N N . MET B 1 1 ? 22.797 -8.328 5.941 1 53.94 1 MET B N 1
ATOM 1200 C CA . MET B 1 1 ? 22.109 -7.902 4.734 1 53.94 1 MET B CA 1
ATOM 1201 C C . MET B 1 1 ? 22.562 -8.719 3.527 1 53.94 1 MET B C 1
ATOM 1203 O O . MET B 1 1 ? 23.75 -8.977 3.357 1 53.94 1 MET B O 1
ATOM 1207 N N . THR B 1 2 ? 21.609 -9.656 3.064 1 63.84 2 THR B N 1
ATOM 1208 C CA . THR B 1 2 ? 22.047 -10.539 1.984 1 63.84 2 THR B CA 1
ATOM 1209 C C . THR B 1 2 ? 22.578 -9.727 0.802 1 63.84 2 THR B C 1
ATOM 1211 O O . THR B 1 2 ? 21.969 -8.727 0.408 1 63.84 2 THR B O 1
ATOM 1214 N N . GLU B 1 3 ? 23.812 -9.977 0.471 1 80.81 3 GLU B N 1
ATOM 1215 C CA . GLU B 1 3 ? 24.422 -9.32 -0.677 1 80.81 3 GLU B CA 1
ATOM 1216 C C . GLU B 1 3 ? 23.688 -9.664 -1.97 1 80.81 3 GLU B C 1
ATOM 1218 O O . GLU B 1 3 ? 23.5 -10.844 -2.285 1 80.81 3 GLU B O 1
ATOM 1223 N N . LEU B 1 4 ? 23.078 -8.711 -2.561 1 89.69 4 LEU B N 1
ATOM 1224 C CA . LEU B 1 4 ? 22.375 -8.875 -3.828 1 89.69 4 LEU B CA 1
ATOM 1225 C C . LEU B 1 4 ? 23.297 -8.586 -5.004 1 89.69 4 LEU B C 1
ATOM 1227 O O . LEU B 1 4 ? 23.969 -7.559 -5.031 1 89.69 4 LEU B O 1
ATOM 1231 N N . ASP B 1 5 ? 23.391 -9.57 -5.82 1 91.88 5 ASP B N 1
ATOM 1232 C CA . ASP B 1 5 ? 24.172 -9.281 -7.031 1 91.88 5 ASP B CA 1
ATOM 1233 C C . ASP B 1 5 ? 23.266 -8.719 -8.133 1 91.88 5 ASP B C 1
ATOM 1235 O O . ASP B 1 5 ? 22.109 -8.406 -7.887 1 91.88 5 ASP B O 1
ATOM 1239 N N . GLU B 1 6 ? 23.844 -8.516 -9.266 1 93.31 6 GLU B N 1
ATOM 1240 C CA . GLU B 1 6 ? 23.141 -7.848 -10.359 1 93.31 6 GLU B CA 1
ATOM 1241 C C . GLU B 1 6 ? 21.953 -8.672 -10.844 1 93.31 6 GLU B C 1
ATOM 1243 O O . GLU B 1 6 ? 20.891 -8.117 -11.156 1 93.31 6 GLU B O 1
ATOM 1248 N N . ILE B 1 7 ? 22.141 -9.93 -10.891 1 94.69 7 ILE B N 1
ATOM 1249 C CA . ILE B 1 7 ? 21.062 -10.805 -11.352 1 94.69 7 ILE B CA 1
ATOM 1250 C C . ILE B 1 7 ? 19.891 -10.75 -10.359 1 94.69 7 ILE B C 1
ATOM 1252 O O . ILE B 1 7 ? 18.734 -10.703 -10.766 1 94.69 7 ILE B O 1
ATOM 1256 N N . ASP B 1 8 ? 20.266 -10.789 -9.07 1 94.56 8 ASP B N 1
ATOM 1257 C CA . ASP B 1 8 ? 19.234 -10.672 -8.055 1 94.56 8 ASP B CA 1
ATOM 1258 C C . ASP B 1 8 ? 18.406 -9.406 -8.25 1 94.56 8 ASP B C 1
ATOM 1260 O O . ASP B 1 8 ? 17.172 -9.438 -8.18 1 94.56 8 ASP B O 1
ATOM 1264 N N . ARG B 1 9 ? 19.078 -8.344 -8.516 1 92.88 9 ARG B N 1
ATOM 1265 C CA . ARG B 1 9 ? 18.406 -7.062 -8.688 1 92.88 9 ARG B CA 1
ATOM 1266 C C . ARG B 1 9 ? 17.531 -7.07 -9.938 1 92.88 9 ARG B C 1
ATOM 1268 O O . ARG B 1 9 ? 16.422 -6.527 -9.93 1 92.88 9 ARG B O 1
ATOM 1275 N N . LYS B 1 10 ? 18.031 -7.598 -10.914 1 94.44 10 LYS B N 1
ATOM 1276 C CA . LYS B 1 10 ? 17.25 -7.711 -12.141 1 94.44 10 LYS B CA 1
ATOM 1277 C C . LYS B 1 10 ? 15.984 -8.531 -11.922 1 94.44 10 LYS B C 1
ATOM 1279 O O . LYS B 1 10 ? 14.906 -8.156 -12.391 1 94.44 10 LYS B O 1
ATOM 1284 N N . LEU B 1 11 ? 16.156 -9.609 -11.234 1 95.31 11 LEU B N 1
ATOM 1285 C CA . LEU B 1 11 ? 15.016 -10.453 -10.93 1 95.31 11 LEU B CA 1
ATOM 1286 C C . LEU B 1 11 ? 13.984 -9.703 -10.094 1 95.31 11 LEU B C 1
ATOM 1288 O O . LEU B 1 11 ? 12.789 -9.766 -10.375 1 95.31 11 LEU B O 1
ATOM 1292 N N . LEU B 1 12 ? 14.445 -9 -9.125 1 94.38 12 LEU B N 1
ATOM 1293 C CA . LEU B 1 12 ? 13.555 -8.242 -8.258 1 94.38 12 LEU B CA 1
ATOM 1294 C C . LEU B 1 12 ? 12.805 -7.172 -9.047 1 94.38 12 LEU B C 1
ATOM 1296 O O . LEU B 1 12 ? 11.602 -6.988 -8.859 1 94.38 12 LEU B O 1
ATOM 1300 N N . ARG B 1 13 ? 13.492 -6.5 -9.883 1 92.44 13 ARG B N 1
ATOM 1301 C CA . ARG B 1 13 ? 12.859 -5.469 -10.703 1 92.44 13 ARG B CA 1
ATOM 1302 C C . ARG B 1 13 ? 11.789 -6.066 -11.609 1 92.44 13 ARG B C 1
ATOM 1304 O O . ARG B 1 13 ? 10.695 -5.516 -11.734 1 92.44 13 ARG B O 1
ATOM 1311 N N . ALA B 1 14 ? 12.148 -7.141 -12.203 1 93.75 14 ALA B N 1
ATOM 1312 C CA . ALA B 1 14 ? 11.211 -7.805 -13.102 1 93.75 14 ALA B CA 1
ATOM 1313 C C . ALA B 1 14 ? 9.969 -8.273 -12.344 1 93.75 14 ALA B C 1
ATOM 1315 O O . ALA B 1 14 ? 8.844 -8.062 -12.797 1 93.75 14 ALA B O 1
ATOM 1316 N N . LEU B 1 15 ? 10.188 -8.875 -11.211 1 92.94 15 LEU B N 1
ATOM 1317 C CA . LEU B 1 15 ? 9.078 -9.375 -10.406 1 92.94 15 LEU B CA 1
ATOM 1318 C C . LEU B 1 15 ? 8.25 -8.227 -9.844 1 92.94 15 LEU B C 1
ATOM 1320 O O . LEU B 1 15 ? 7.031 -8.359 -9.688 1 92.94 15 LEU B O 1
ATOM 1324 N N . ALA B 1 16 ? 8.906 -7.133 -9.531 1 90.5 16 ALA B N 1
ATOM 1325 C CA . ALA B 1 16 ? 8.195 -5.961 -9.023 1 90.5 16 ALA B CA 1
ATOM 1326 C C . ALA B 1 16 ? 7.25 -5.398 -10.086 1 90.5 16 ALA B C 1
ATOM 1328 O O . ALA B 1 16 ? 6.184 -4.867 -9.758 1 90.5 16 ALA B O 1
ATOM 1329 N N . GLN B 1 17 ? 7.645 -5.523 -11.258 1 88.19 17 GLN B N 1
ATOM 1330 C CA . GLN B 1 17 ? 6.809 -5.07 -12.367 1 88.19 17 GLN B CA 1
ATOM 1331 C C . GLN B 1 17 ? 5.656 -6.039 -12.617 1 88.19 17 GLN B C 1
ATOM 1333 O O . GLN B 1 17 ? 4.535 -5.613 -12.91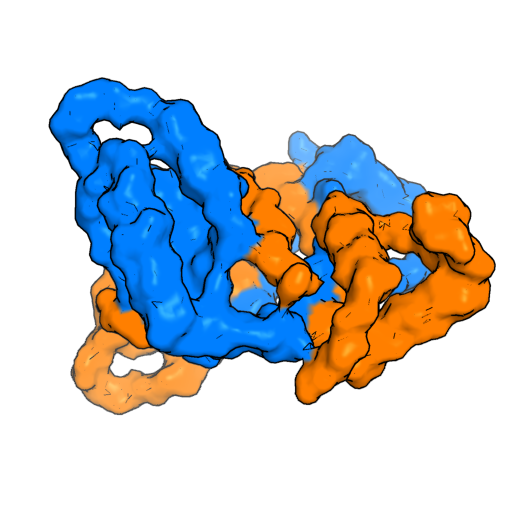4 1 88.19 17 GLN B O 1
ATOM 1338 N N . ASP B 1 18 ? 6.012 -7.293 -12.492 1 89.31 18 ASP B N 1
ATOM 1339 C CA . ASP B 1 18 ? 5.035 -8.367 -12.664 1 89.31 18 ASP B CA 1
ATOM 1340 C C . ASP B 1 18 ? 5.391 -9.578 -11.812 1 89.31 18 ASP B C 1
ATOM 1342 O O . ASP B 1 18 ? 6.258 -10.375 -12.188 1 89.31 18 ASP B O 1
ATOM 1346 N N . ALA B 1 19 ? 4.594 -9.75 -10.828 1 91.62 19 ALA B N 1
ATOM 1347 C CA . ALA B 1 19 ? 4.926 -10.758 -9.82 1 91.62 19 ALA B CA 1
ATOM 1348 C C . ALA B 1 19 ? 4.477 -12.148 -10.273 1 91.62 19 ALA B C 1
ATOM 1350 O O . ALA B 1 19 ? 4.727 -13.141 -9.586 1 91.62 19 ALA B O 1
ATOM 1351 N N . THR B 1 20 ? 3.877 -12.227 -11.398 1 86.12 20 THR B N 1
ATOM 1352 C CA . THR B 1 20 ? 3.342 -13.508 -11.836 1 86.12 20 THR B CA 1
ATOM 1353 C C . THR B 1 20 ? 4.316 -14.203 -12.781 1 86.12 20 THR B C 1
ATOM 1355 O O . THR 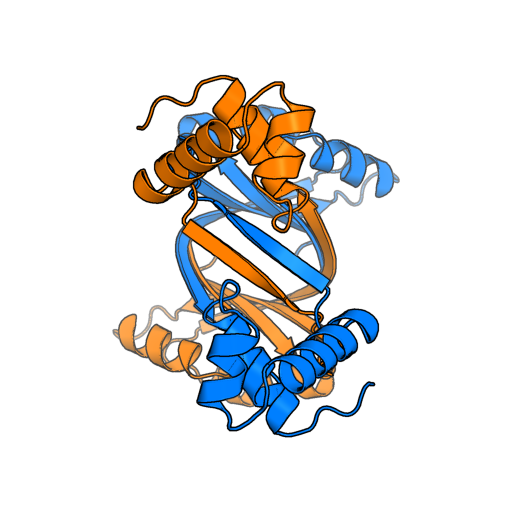B 1 20 ? 4.078 -15.344 -13.203 1 86.12 20 THR B O 1
ATOM 1358 N N . GLN B 1 21 ? 5.391 -13.547 -13.078 1 92.19 21 GLN B N 1
ATOM 1359 C CA . GLN B 1 21 ? 6.359 -14.133 -14 1 92.19 21 GLN B CA 1
ATOM 1360 C C . GLN B 1 21 ? 6.969 -15.406 -13.43 1 92.19 21 GLN B C 1
ATOM 1362 O O . GLN B 1 21 ? 7.309 -15.461 -12.25 1 92.19 21 GLN B O 1
ATOM 1367 N N . SER B 1 22 ? 7.082 -16.391 -14.297 1 92.19 22 SER B N 1
ATOM 1368 C CA . SER B 1 22 ? 7.625 -17.672 -13.875 1 92.19 22 SER B CA 1
ATOM 1369 C C . SER B 1 22 ? 9.148 -17.656 -13.859 1 92.19 22 SER B C 1
ATOM 1371 O O . SER B 1 22 ? 9.773 -16.828 -14.531 1 92.19 22 SER B O 1
ATOM 1373 N N . ALA B 1 23 ? 9.648 -18.641 -13.102 1 95.12 23 ALA B N 1
ATOM 1374 C CA . ALA B 1 23 ? 11.102 -18.797 -13.086 1 95.12 23 ALA B CA 1
ATOM 1375 C C . ALA B 1 23 ? 11.633 -19.109 -14.477 1 95.12 23 ALA B C 1
ATOM 1377 O O . ALA B 1 23 ? 12.719 -18.656 -14.852 1 95.12 23 ALA B O 1
ATOM 1378 N N . GLY B 1 24 ? 10.891 -19.906 -15.234 1 96.38 24 GLY B N 1
ATOM 1379 C CA . GLY B 1 24 ? 11.297 -20.219 -16.594 1 96.38 24 GLY B CA 1
ATOM 1380 C C . GLY B 1 24 ? 11.375 -19 -17.484 1 96.38 24 GLY B C 1
ATOM 1381 O O . GLY B 1 24 ? 12.367 -18.812 -18.203 1 96.38 24 GLY B O 1
ATOM 1382 N N . ALA B 1 25 ? 10.43 -18.188 -17.531 1 96.62 25 ALA B N 1
ATOM 1383 C CA . ALA B 1 25 ? 10.398 -16.969 -18.344 1 96.62 25 ALA B CA 1
ATOM 1384 C C . ALA B 1 25 ? 11.508 -16 -17.922 1 96.62 25 ALA B C 1
ATOM 1386 O O . ALA B 1 25 ? 12.203 -15.453 -18.781 1 96.62 25 ALA B O 1
ATOM 1387 N N . LEU B 1 26 ? 11.68 -15.844 -16.641 1 97.38 26 LEU B N 1
ATOM 1388 C CA . LEU B 1 26 ? 12.703 -14.945 -16.125 1 97.38 26 LEU B CA 1
ATOM 1389 C C . LEU B 1 26 ? 14.102 -15.461 -16.469 1 97.38 26 LEU B C 1
ATOM 1391 O O . LEU B 1 26 ? 14.992 -14.68 -16.812 1 97.38 26 LEU B O 1
ATOM 1395 N N . GLY B 1 27 ? 14.172 -16.734 -16.266 1 97.38 27 GLY B N 1
ATOM 1396 C CA . GLY B 1 27 ? 15.445 -17.328 -16.641 1 97.38 27 GLY B CA 1
ATOM 1397 C C . GLY B 1 27 ? 15.836 -17.031 -18.078 1 97.38 27 GLY B C 1
ATOM 1398 O O . GLY B 1 27 ? 16.953 -16.609 -18.344 1 97.38 27 GLY B O 1
ATOM 1399 N N . ARG B 1 28 ? 14.953 -17.25 -19.031 1 97.06 28 ARG B N 1
ATOM 1400 C CA . ARG B 1 28 ? 15.195 -16.969 -20.453 1 97.06 28 ARG B CA 1
ATOM 1401 C C . ARG B 1 28 ? 15.547 -15.492 -20.656 1 97.06 28 ARG B C 1
ATOM 1403 O O . ARG B 1 28 ? 16.438 -15.172 -21.438 1 97.06 28 ARG B O 1
ATOM 1410 N N . ARG B 1 29 ? 14.961 -14.672 -19.984 1 96.69 29 ARG B N 1
ATOM 1411 C CA . ARG B 1 29 ? 15.141 -13.227 -20.125 1 96.69 29 ARG B CA 1
ATOM 1412 C C . ARG B 1 29 ? 16.531 -12.805 -19.672 1 96.69 29 ARG B C 1
ATOM 1414 O O . ARG B 1 29 ? 17.125 -11.891 -20.25 1 96.69 29 ARG B O 1
ATOM 1421 N N . PHE B 1 30 ? 17.016 -13.5 -18.703 1 96.69 30 PHE B N 1
ATOM 1422 C CA . PHE B 1 30 ? 18.25 -13 -18.094 1 96.69 30 PHE B CA 1
ATOM 1423 C C . PHE B 1 30 ? 19.391 -13.984 -18.297 1 96.69 30 PHE B C 1
ATOM 1425 O O . PHE B 1 30 ? 20.438 -13.867 -17.656 1 96.69 30 PHE B O 1
ATOM 1432 N N . GLY B 1 31 ? 19.188 -14.984 -19.062 1 96.75 31 GLY B N 1
ATOM 1433 C CA . GLY B 1 31 ? 20.25 -15.891 -19.438 1 96.75 31 GLY B CA 1
ATOM 1434 C C . GLY B 1 31 ? 20.562 -16.938 -18.375 1 96.75 31 GLY B C 1
ATOM 1435 O O . GLY B 1 31 ? 21.719 -17.281 -18.156 1 96.75 31 GLY B O 1
ATOM 1436 N N . LEU B 1 32 ? 19.562 -17.375 -17.672 1 97.38 32 LEU B N 1
ATOM 1437 C CA . LEU B 1 32 ? 19.688 -18.422 -16.672 1 97.38 32 LEU B CA 1
ATOM 1438 C C . LEU B 1 32 ? 18.797 -19.609 -17.016 1 97.38 32 LEU B C 1
ATOM 1440 O O . LEU B 1 32 ? 17.844 -19.484 -17.797 1 97.38 32 LEU B O 1
ATOM 1444 N N . SER B 1 33 ? 19.234 -20.75 -16.438 1 97.69 33 SER B N 1
ATOM 1445 C CA . SER B 1 33 ? 18.312 -21.875 -16.5 1 97.69 33 SER B CA 1
ATOM 1446 C C . SER B 1 33 ? 17.141 -21.688 -15.539 1 97.69 33 SER B C 1
ATOM 1448 O O . SER B 1 33 ? 17.203 -20.859 -14.617 1 97.69 33 SER B O 1
ATOM 1450 N N . GLN B 1 34 ? 16.047 -22.406 -15.789 1 97.44 34 GLN B N 1
ATOM 1451 C CA . GLN B 1 34 ? 14.891 -22.328 -14.914 1 97.44 34 GLN B CA 1
ATOM 1452 C C . GLN B 1 34 ? 15.242 -22.734 -13.492 1 97.44 34 GLN B C 1
ATOM 1454 O O . GLN B 1 34 ? 14.891 -22.047 -12.531 1 97.44 34 GLN B O 1
ATOM 1459 N N . PRO B 1 35 ? 16.016 -23.875 -13.242 1 97.5 35 PRO B N 1
ATOM 1460 C CA . PRO B 1 35 ? 16.375 -24.219 -11.867 1 97.5 35 PRO B CA 1
ATOM 1461 C C . PRO B 1 35 ? 17.234 -23.172 -11.188 1 97.5 35 PRO B C 1
ATOM 1463 O O . PRO B 1 35 ? 17.062 -22.891 -10 1 97.5 35 PRO B O 1
ATOM 1466 N N . ALA B 1 36 ? 18.172 -22.625 -11.898 1 97.25 36 ALA B N 1
ATOM 1467 C CA . ALA B 1 36 ? 19.031 -21.594 -11.344 1 97.25 36 ALA B CA 1
ATOM 1468 C C . ALA B 1 36 ? 18.203 -20.375 -10.93 1 97.25 36 ALA B C 1
ATOM 1470 O O . ALA B 1 36 ? 18.438 -19.797 -9.867 1 97.25 36 ALA B O 1
ATOM 1471 N N . THR B 1 37 ? 17.297 -20 -11.828 1 97.75 37 THR B N 1
ATOM 1472 C CA . THR B 1 37 ? 16.422 -18.875 -11.531 1 97.75 37 THR B CA 1
ATOM 1473 C C . THR B 1 37 ? 15.562 -19.156 -10.305 1 97.75 37 THR B C 1
ATOM 1475 O O . THR B 1 37 ? 15.438 -18.312 -9.422 1 97.75 37 THR B O 1
ATOM 1478 N N . TRP B 1 38 ? 15.062 -20.281 -10.242 1 96.12 38 TRP B N 1
ATOM 1479 C CA . TRP B 1 38 ? 14.242 -20.688 -9.109 1 96.12 38 TRP B CA 1
ATOM 1480 C C . TRP B 1 38 ? 15.031 -20.625 -7.812 1 96.12 38 TRP B C 1
ATOM 1482 O O . TRP B 1 38 ? 14.547 -20.125 -6.797 1 96.12 38 TRP B O 1
ATOM 1492 N N . ARG B 1 39 ? 16.172 -21.156 -7.816 1 96.56 39 ARG B N 1
ATOM 1493 C CA . ARG B 1 39 ? 17.016 -21.141 -6.629 1 96.56 39 ARG B CA 1
ATOM 1494 C C . ARG B 1 39 ? 17.297 -19.719 -6.16 1 96.56 39 ARG B C 1
ATOM 1496 O O . ARG B 1 39 ? 17.297 -19.453 -4.957 1 96.56 39 ARG B O 1
ATOM 1503 N N . ARG B 1 40 ? 17.531 -18.891 -7.109 1 96.56 40 ARG B N 1
ATOM 1504 C CA . ARG B 1 40 ? 17.797 -17.5 -6.758 1 96.56 40 ARG B CA 1
ATOM 1505 C C . ARG B 1 40 ? 16.578 -16.844 -6.121 1 96.56 40 ARG B C 1
ATOM 1507 O O . ARG B 1 40 ? 16.688 -16.156 -5.113 1 96.56 40 ARG B O 1
ATOM 1514 N N . ILE B 1 41 ? 15.461 -17.047 -6.68 1 95.56 41 ILE B N 1
ATOM 1515 C CA . ILE B 1 41 ? 14.227 -16.484 -6.137 1 95.56 41 ILE B CA 1
ATOM 1516 C C . ILE B 1 41 ? 13.984 -17.031 -4.734 1 95.56 41 ILE B C 1
ATOM 1518 O O . ILE B 1 41 ? 13.656 -16.281 -3.816 1 95.56 41 ILE B O 1
ATOM 1522 N N . ARG B 1 42 ? 14.203 -18.281 -4.605 1 95.19 42 ARG B N 1
ATOM 1523 C CA . ARG B 1 42 ? 14.023 -18.922 -3.305 1 95.19 42 ARG B CA 1
ATOM 1524 C C . ARG B 1 42 ? 14.992 -18.344 -2.275 1 95.19 42 ARG B C 1
ATOM 1526 O O . ARG B 1 42 ? 14.617 -18.125 -1.122 1 95.19 42 ARG B O 1
ATOM 1533 N N . ARG B 1 43 ? 16.141 -18.188 -2.652 1 95.56 43 ARG B N 1
ATOM 1534 C CA . ARG B 1 43 ? 17.141 -17.578 -1.773 1 95.56 43 ARG B CA 1
ATOM 1535 C C . ARG B 1 43 ? 16.703 -16.188 -1.315 1 95.56 43 ARG B C 1
ATOM 1537 O O . ARG B 1 43 ? 16.859 -15.836 -0.146 1 95.56 43 ARG B O 1
ATOM 1544 N N . LEU B 1 44 ? 16.188 -15.414 -2.285 1 95.31 44 LEU B N 1
ATOM 1545 C CA . LEU B 1 44 ? 15.695 -14.078 -1.964 1 95.31 44 LEU B CA 1
ATOM 1546 C C . LEU B 1 44 ? 14.539 -14.148 -0.975 1 95.31 44 LEU B C 1
ATOM 1548 O O . LEU B 1 44 ? 14.406 -13.289 -0.106 1 95.31 44 LEU B O 1
ATOM 1552 N N . GLU B 1 45 ? 13.719 -15.133 -1.059 1 94.56 45 GLU B N 1
ATOM 1553 C CA . GLU B 1 45 ? 12.617 -15.352 -0.129 1 94.56 45 GLU B CA 1
ATOM 1554 C C . GLU B 1 45 ? 13.125 -15.773 1.246 1 94.56 45 GLU B C 1
ATOM 1556 O O . GLU B 1 45 ? 12.703 -15.234 2.266 1 94.56 45 GLU B O 1
ATOM 1561 N N . GLU B 1 46 ? 14.055 -16.656 1.252 1 94.56 46 GLU B N 1
ATOM 1562 C CA . GLU B 1 46 ? 14.609 -17.156 2.502 1 94.56 46 GLU B CA 1
ATOM 1563 C C . GLU B 1 46 ? 15.383 -16.062 3.24 1 94.56 46 GLU B C 1
ATOM 1565 O O . GLU B 1 46 ? 15.391 -16.031 4.473 1 94.56 46 GLU B O 1
ATOM 1570 N N . ALA B 1 47 ? 16.016 -15.266 2.445 1 93.75 47 ALA B N 1
ATOM 1571 C CA . ALA B 1 47 ? 16.766 -14.156 3.021 1 93.75 47 ALA B CA 1
ATOM 1572 C C . ALA B 1 47 ? 15.836 -13.062 3.527 1 93.75 47 ALA B C 1
ATOM 1574 O O . ALA B 1 47 ? 16.281 -12.094 4.145 1 93.75 47 ALA B O 1
ATOM 1575 N N . GLY B 1 48 ? 14.562 -13.156 3.225 1 93.38 48 GLY B N 1
ATOM 1576 C CA . GLY B 1 48 ? 13.578 -12.211 3.715 1 93.38 48 GLY B CA 1
ATOM 1577 C C . GLY B 1 48 ? 13.43 -10.992 2.82 1 93.38 48 GLY B C 1
ATOM 1578 O O . GLY B 1 48 ? 12.711 -10.047 3.16 1 93.38 48 GLY B O 1
ATOM 1579 N N . VAL B 1 49 ? 14.148 -10.93 1.715 1 93.69 49 VAL B N 1
ATOM 1580 C CA . VAL B 1 49 ? 14.039 -9.828 0.766 1 93.69 49 VAL B CA 1
ATOM 1581 C C . VAL B 1 49 ? 12.648 -9.828 0.139 1 93.69 49 VAL B C 1
ATOM 1583 O O . VAL B 1 49 ? 12 -8.781 0.05 1 93.69 49 VAL B O 1
ATOM 1586 N N . ILE B 1 50 ? 12.25 -10.984 -0.305 1 93.38 50 ILE B N 1
ATOM 1587 C CA . ILE B 1 50 ? 10.883 -11.188 -0.776 1 93.38 50 ILE B CA 1
ATOM 1588 C C . ILE B 1 50 ? 10.023 -11.75 0.354 1 93.38 50 ILE B C 1
ATOM 1590 O O . ILE B 1 50 ? 10.297 -12.836 0.863 1 93.38 50 ILE B O 1
ATOM 1594 N N . LYS B 1 51 ? 9.016 -11.023 0.733 1 91.94 51 LYS B N 1
ATOM 1595 C CA . LYS B 1 51 ? 8.148 -11.445 1.829 1 91.94 51 LYS B CA 1
ATOM 1596 C C . LYS B 1 51 ? 6.934 -12.203 1.308 1 91.94 51 LYS B C 1
ATOM 1598 O O . LYS B 1 51 ? 6.148 -12.742 2.09 1 91.94 51 LYS B O 1
ATOM 1603 N N . GLY B 1 52 ? 6.828 -12.219 0.003 1 89.69 52 GLY B N 1
ATOM 1604 C CA . GLY B 1 52 ? 5.699 -12.891 -0.618 1 89.69 52 GLY B CA 1
ATOM 1605 C C . GLY B 1 52 ? 5.051 -12.07 -1.721 1 89.69 52 GLY B C 1
ATOM 1606 O O . GLY B 1 52 ? 5.707 -11.234 -2.344 1 89.69 52 GLY B O 1
ATOM 1607 N N . ARG B 1 53 ? 3.791 -12.469 -1.999 1 90.75 53 ARG B N 1
ATOM 1608 C CA . ARG B 1 53 ? 2.98 -11.758 -2.98 1 90.75 53 ARG B CA 1
ATOM 1609 C C . ARG B 1 53 ? 1.634 -11.352 -2.391 1 90.75 53 ARG B C 1
ATOM 1611 O O . ARG B 1 53 ? 1.085 -12.062 -1.543 1 90.75 53 ARG B O 1
ATOM 1618 N N . ARG B 1 54 ? 1.211 -10.258 -2.818 1 90.69 54 ARG B N 1
ATOM 1619 C CA . ARG B 1 54 ? -0.081 -9.766 -2.354 1 90.69 54 ARG B CA 1
ATOM 1620 C C . ARG B 1 54 ? -1.052 -9.594 -3.516 1 90.69 54 ARG B C 1
ATOM 1622 O O . ARG B 1 54 ? -0.662 -9.133 -4.594 1 90.69 54 ARG B O 1
ATOM 1629 N N . LEU B 1 55 ? -2.338 -10 -3.203 1 91.31 55 LEU B N 1
ATOM 1630 C CA . LEU B 1 55 ? -3.391 -9.805 -4.191 1 91.31 55 LEU B CA 1
ATOM 1631 C C . LEU B 1 55 ? -3.691 -8.328 -4.391 1 91.31 55 LEU B C 1
ATOM 1633 O O . LEU B 1 55 ? -3.812 -7.578 -3.418 1 91.31 55 LEU B O 1
ATOM 1637 N N . ARG B 1 56 ? -3.688 -7.891 -5.602 1 91.81 56 ARG B N 1
ATOM 1638 C CA . ARG B 1 56 ? -4.133 -6.543 -5.938 1 91.81 56 ARG B CA 1
ATOM 1639 C C . ARG B 1 56 ? -5.617 -6.531 -6.293 1 91.81 56 ARG B C 1
ATOM 1641 O O . ARG B 1 56 ? -6.008 -6.988 -7.371 1 91.81 56 ARG B O 1
ATOM 1648 N N . LEU B 1 57 ? -6.348 -5.953 -5.355 1 92.06 57 LEU B N 1
ATOM 1649 C CA . LEU B 1 57 ? -7.789 -5.891 -5.555 1 92.06 5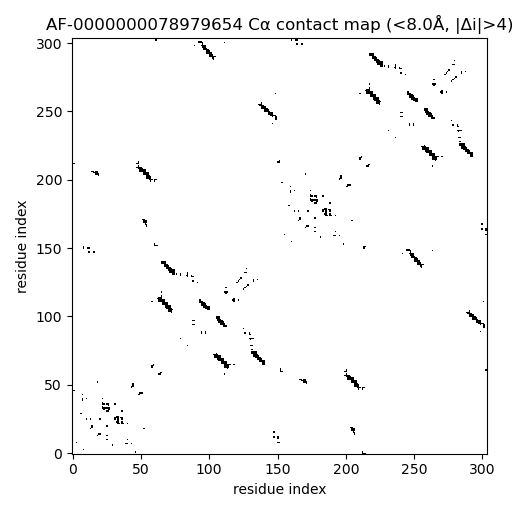7 LEU B CA 1
ATOM 1650 C C . LEU B 1 57 ? -8.211 -4.508 -6.047 1 92.06 57 LEU B C 1
ATOM 1652 O O . LEU B 1 57 ? -7.566 -3.508 -5.727 1 92.06 57 LEU B O 1
ATOM 1656 N N . ASN B 1 58 ? -9.219 -4.566 -6.82 1 91.62 58 ASN B N 1
ATOM 1657 C CA . ASN B 1 58 ? -9.883 -3.342 -7.246 1 91.62 58 ASN B CA 1
ATOM 1658 C C . ASN B 1 58 ? -11.062 -2.996 -6.34 1 91.62 58 ASN B C 1
ATOM 1660 O O . ASN B 1 58 ? -12.141 -3.582 -6.461 1 91.62 58 ASN B O 1
ATOM 1664 N N . ALA B 1 59 ? -10.844 -2.041 -5.477 1 91.38 59 ALA B N 1
ATOM 1665 C CA . ALA B 1 59 ? -11.867 -1.682 -4.496 1 91.38 59 ALA B CA 1
ATOM 1666 C C . ALA B 1 59 ? -13.156 -1.243 -5.184 1 91.38 59 ALA B C 1
ATOM 1668 O O . ALA B 1 59 ? -14.25 -1.609 -4.75 1 91.38 59 ALA B O 1
ATOM 1669 N N . GLU B 1 60 ? -12.977 -0.446 -6.223 1 91.5 60 GLU B N 1
ATOM 1670 C CA . GLU B 1 60 ? -14.148 0.036 -6.945 1 91.5 60 GLU B CA 1
ATOM 1671 C C . GLU B 1 60 ? -14.969 -1.124 -7.504 1 91.5 60 GLU B C 1
ATOM 1673 O O . GLU B 1 60 ? -16.203 -1.129 -7.402 1 91.5 60 GLU B O 1
ATOM 1678 N N . ALA B 1 61 ? -14.289 -2.059 -8.078 1 91.31 61 ALA B N 1
ATOM 1679 C CA . ALA B 1 61 ? -14.969 -3.227 -8.633 1 91.31 61 ALA B CA 1
ATOM 1680 C C . ALA B 1 61 ? -15.656 -4.035 -7.535 1 91.31 61 ALA B C 1
ATOM 1682 O O . ALA B 1 61 ? -16.594 -4.789 -7.801 1 91.31 61 ALA B O 1
ATOM 1683 N N . LEU B 1 62 ? -15.195 -3.869 -6.305 1 92.31 62 LEU B N 1
ATOM 1684 C CA . LEU B 1 62 ? -15.773 -4.574 -5.164 1 92.31 62 LEU B CA 1
ATOM 1685 C C . LEU B 1 62 ? -16.875 -3.748 -4.52 1 92.31 62 LEU B C 1
ATOM 1687 O O . LEU B 1 62 ? -17.438 -4.145 -3.494 1 92.31 62 LEU B O 1
ATOM 1691 N N . GLY B 1 63 ? -17.125 -2.555 -5.07 1 91.88 63 GLY B N 1
ATOM 1692 C CA . GLY B 1 63 ? -18.234 -1.729 -4.602 1 91.88 63 GLY B CA 1
ATOM 1693 C C . GLY B 1 63 ? -17.797 -0.619 -3.668 1 91.88 63 GLY B C 1
ATOM 1694 O O . GLY B 1 63 ? -18.625 0.041 -3.043 1 91.88 63 GLY B O 1
ATOM 1695 N N . PHE B 1 64 ? -16.531 -0.483 -3.576 1 95.25 64 PHE B N 1
ATOM 1696 C CA . PHE B 1 64 ? -15.984 0.576 -2.736 1 95.25 64 PHE B CA 1
ATOM 1697 C C . PHE B 1 64 ? -15.383 1.686 -3.59 1 95.25 64 PHE B C 1
ATOM 1699 O O . PHE B 1 64 ? -14.219 1.612 -3.98 1 95.25 64 PHE B O 1
ATOM 1706 N N . GLY B 1 65 ? -16.078 2.723 -3.703 1 95.25 65 GLY B N 1
ATOM 1707 C CA . GLY B 1 65 ? -15.719 3.738 -4.68 1 95.25 65 GLY B CA 1
ATOM 1708 C C . GLY B 1 65 ? -14.898 4.875 -4.09 1 95.25 65 GLY B C 1
ATOM 1709 O O . GLY B 1 65 ? -14.43 5.75 -4.82 1 95.25 65 GLY B O 1
ATOM 1710 N N . VAL B 1 66 ? -14.75 4.809 -2.77 1 96.94 66 VAL B N 1
ATOM 1711 C CA . VAL B 1 66 ? -14.055 5.918 -2.127 1 96.94 66 VAL B CA 1
ATOM 1712 C C . VAL B 1 66 ? -12.953 5.379 -1.219 1 96.94 66 VAL B C 1
ATOM 1714 O O . VAL B 1 66 ? -13.148 4.391 -0.506 1 96.94 66 VAL B O 1
ATOM 1717 N N . THR B 1 67 ? -11.828 5.938 -1.379 1 97.75 67 THR B N 1
ATOM 1718 C CA . THR B 1 67 ? -10.727 5.688 -0.458 1 97.75 67 THR B CA 1
ATOM 1719 C C . THR B 1 67 ? -10.336 6.969 0.274 1 97.75 67 THR B C 1
ATOM 1721 O O . THR B 1 67 ? -10.164 8.016 -0.348 1 97.75 67 THR B O 1
ATOM 1724 N N . VAL B 1 68 ? -10.234 6.871 1.556 1 98.31 68 VAL B N 1
ATOM 1725 C CA . VAL B 1 68 ? -9.891 8.031 2.363 1 98.31 68 VAL B CA 1
ATOM 1726 C C . VAL B 1 68 ? -8.711 7.703 3.271 1 98.31 68 VAL B C 1
ATOM 1728 O O . VAL B 1 68 ? -8.688 6.648 3.912 1 98.31 68 VAL B O 1
ATOM 1731 N N . PHE B 1 69 ? -7.75 8.586 3.26 1 98.06 69 PHE B N 1
ATOM 1732 C CA . PHE B 1 69 ? -6.656 8.516 4.223 1 98.06 69 PHE B CA 1
ATOM 1733 C C . PHE B 1 69 ? -6.961 9.359 5.453 1 98.06 69 PHE B C 1
ATOM 1735 O O . PHE B 1 69 ? -7.336 10.531 5.328 1 98.06 69 PHE B O 1
ATOM 1742 N N . LEU B 1 70 ? -6.727 8.781 6.621 1 97.62 70 LEU B N 1
ATOM 1743 C CA . LEU B 1 70 ? -6.973 9.5 7.863 1 97.62 70 LEU B CA 1
ATOM 1744 C C . LEU B 1 70 ? -5.68 9.672 8.656 1 97.62 70 LEU B C 1
ATOM 1746 O O . LEU B 1 70 ? -4.902 8.719 8.797 1 97.62 70 LEU B O 1
ATOM 1750 N N . GLY B 1 71 ? -5.41 10.852 9.047 1 96.56 71 GLY B N 1
ATOM 1751 C CA . GLY B 1 71 ? -4.465 11.117 10.117 1 96.56 71 GLY B CA 1
ATOM 1752 C C . GLY B 1 71 ? -5.129 11.258 11.477 1 96.56 71 GLY B C 1
ATOM 1753 O O . GLY B 1 71 ? -6.051 12.055 11.641 1 96.56 71 GLY B O 1
ATOM 1754 N N . VAL B 1 72 ? -4.668 10.477 12.469 1 95.56 72 VAL B N 1
ATOM 1755 C CA . VAL B 1 72 ? -5.293 10.469 13.789 1 95.56 72 VAL B CA 1
ATOM 1756 C C . VAL B 1 72 ? -4.273 10.906 14.844 1 95.56 72 VAL B C 1
ATOM 1758 O O . VAL B 1 72 ? -3.18 10.344 14.93 1 95.56 72 VAL B O 1
ATOM 1761 N N . LYS B 1 73 ? -4.602 11.891 15.539 1 93.5 73 LYS B N 1
ATOM 1762 C CA . LYS B 1 73 ? -3.867 12.289 16.734 1 93.5 73 LYS B CA 1
ATOM 1763 C C . LYS B 1 73 ? -4.609 11.883 18 1 93.5 73 LYS B C 1
ATOM 1765 O O . LYS B 1 73 ? -5.754 12.289 18.219 1 93.5 73 LYS B O 1
ATOM 1770 N N . LEU B 1 74 ? -3.955 11.047 18.812 1 90.88 74 LEU B N 1
ATOM 1771 C CA . LEU B 1 74 ? -4.594 10.547 20.016 1 90.88 74 LEU B CA 1
ATOM 1772 C C . LEU B 1 74 ? -4.699 11.648 21.062 1 90.88 74 LEU B C 1
ATOM 1774 O O . LEU B 1 74 ? -3.82 12.508 21.172 1 90.88 74 LEU B O 1
ATOM 1778 N N . ALA B 1 75 ? -5.742 11.672 21.766 1 84.38 75 ALA B N 1
ATOM 1779 C CA . ALA B 1 75 ? -5.965 12.641 22.828 1 84.38 75 ALA B CA 1
ATOM 1780 C C . ALA B 1 75 ? -5.027 12.398 24.016 1 84.38 75 ALA B C 1
ATOM 1782 O O . ALA B 1 75 ? -4.695 11.25 24.312 1 84.38 75 ALA B O 1
ATOM 1783 N N . ARG B 1 76 ? -4.262 13.398 24.438 1 70.81 76 ARG B N 1
ATOM 1784 C CA . ARG B 1 76 ? -3.334 13.336 25.562 1 70.81 76 ARG B CA 1
ATOM 1785 C C . ARG B 1 76 ? -4.039 12.844 26.812 1 70.81 76 ARG B C 1
ATOM 1787 O O . ARG B 1 76 ? -3.389 12.398 27.766 1 70.81 76 ARG B O 1
ATOM 1794 N N . LYS B 1 77 ? -5.371 12.93 26.781 1 59.94 77 LYS B N 1
ATOM 1795 C CA . LYS B 1 77 ? -6.004 12.664 28.078 1 59.94 77 LYS B CA 1
ATOM 1796 C C . LYS B 1 77 ? -6.211 11.172 28.297 1 59.94 77 LYS B C 1
ATOM 1798 O O . LYS B 1 77 ? -6.5 10.438 27.344 1 59.94 77 LYS B O 1
ATOM 1803 N N . GLY B 1 78 ? -5.945 10.695 29.531 1 57.72 78 GLY B N 1
ATOM 1804 C CA . GLY B 1 78 ? -6.004 9.406 30.203 1 57.72 78 GLY B CA 1
ATOM 1805 C C . GLY B 1 78 ? -5.395 8.281 29.391 1 57.72 78 GLY B C 1
ATOM 1806 O O . GLY B 1 78 ? -5.168 8.43 28.188 1 57.72 78 GLY B O 1
ATOM 1807 N N . ARG B 1 79 ? -4.582 7.496 29.906 1 55.72 79 ARG B N 1
ATOM 1808 C CA . ARG B 1 79 ? -3.811 6.371 29.391 1 55.72 79 ARG B CA 1
ATOM 1809 C C . ARG B 1 79 ? -4.648 5.523 28.438 1 55.72 79 ARG B C 1
ATOM 1811 O O . ARG B 1 79 ? -5.406 4.656 28.875 1 55.72 79 ARG B O 1
ATOM 1818 N N . VAL B 1 80 ? -5.207 6.141 27.406 1 63.19 80 VAL B N 1
ATOM 1819 C CA . VAL B 1 80 ? -5.719 5.156 26.469 1 63.19 80 VAL B CA 1
ATOM 1820 C C . VAL B 1 80 ? -4.609 4.172 26.094 1 63.19 80 VAL B C 1
ATOM 1822 O O . VAL B 1 80 ? -3.496 4.578 25.766 1 63.19 80 VAL B O 1
ATOM 1825 N N . SER B 1 81 ? -4.934 3.039 26.406 1 76.88 81 SER B N 1
ATOM 1826 C CA . SER B 1 81 ? -3.955 2.018 26.062 1 76.88 81 SER B CA 1
ATOM 1827 C C . SER B 1 81 ? -3.785 1.914 24.547 1 76.88 81 SER B C 1
ATOM 1829 O O . SER B 1 81 ? -4.77 1.852 23.812 1 76.88 81 SER B O 1
ATOM 1831 N N . LEU B 1 82 ? -2.658 2.355 23.969 1 82.94 82 LEU B N 1
ATOM 1832 C CA . LEU B 1 82 ? -2.281 2.145 22.578 1 82.94 82 LEU B CA 1
ATOM 1833 C C . LEU B 1 82 ? -2.799 0.801 22.078 1 82.94 82 LEU B C 1
ATOM 1835 O O . LEU B 1 82 ? -3.25 0.695 20.922 1 82.94 82 LEU B O 1
ATOM 1839 N N . GLU B 1 83 ? -2.824 -0.003 22.938 1 86.94 83 GLU B N 1
ATOM 1840 C CA . GLU B 1 83 ? -3.273 -1.348 22.594 1 86.94 83 GLU B CA 1
ATOM 1841 C C . GLU B 1 83 ? -4.773 -1.373 22.312 1 86.94 83 GLU B C 1
ATOM 1843 O O . GLU B 1 83 ? -5.227 -2.059 21.391 1 86.94 83 GLU B O 1
ATOM 1848 N N . ASP B 1 84 ? -5.457 -0.652 23.156 1 89.38 84 ASP B N 1
ATOM 1849 C CA . ASP B 1 84 ? -6.902 -0.607 22.969 1 89.38 84 ASP B CA 1
ATOM 1850 C C . ASP B 1 84 ? -7.27 0.055 21.641 1 89.38 84 ASP B C 1
ATOM 1852 O O . ASP B 1 84 ? -8.156 -0.415 20.938 1 89.38 84 ASP B O 1
ATOM 1856 N N . PHE B 1 85 ? -6.594 1.077 21.344 1 91.5 85 PHE B N 1
ATOM 1857 C CA . PHE B 1 85 ? -6.836 1.765 20.078 1 91.5 85 PHE B CA 1
ATOM 1858 C C . PHE B 1 85 ? -6.555 0.844 18.891 1 91.5 85 PHE B C 1
ATOM 1860 O O . PHE B 1 85 ? -7.387 0.707 18 1 91.5 85 PHE B O 1
ATOM 1867 N N . GLU B 1 86 ? -5.441 0.224 18.906 1 92.06 86 GLU B N 1
ATOM 1868 C CA . GLU B 1 86 ? -5.016 -0.65 17.812 1 92.06 86 GLU B CA 1
ATOM 1869 C C . GLU B 1 86 ? -5.992 -1.806 17.625 1 92.06 86 GLU B C 1
ATOM 1871 O O . GLU B 1 86 ? -6.336 -2.148 16.484 1 92.06 86 GLU B O 1
ATOM 1876 N N . ARG B 1 87 ? -6.422 -2.361 18.703 1 92.88 87 ARG B N 1
ATOM 1877 C CA . ARG B 1 87 ? -7.395 -3.451 18.641 1 92.88 87 ARG B CA 1
ATOM 1878 C C . ARG B 1 87 ? -8.703 -2.977 18.016 1 92.88 87 ARG B C 1
ATOM 1880 O O . ARG B 1 87 ? -9.266 -3.645 17.141 1 92.88 87 ARG B O 1
ATOM 1887 N N . ALA B 1 88 ? -9.148 -1.876 18.5 1 94.69 88 ALA B N 1
ATOM 1888 C CA . ALA B 1 88 ? -10.422 -1.341 18.047 1 94.69 88 ALA B CA 1
ATOM 1889 C C . ALA B 1 88 ? -10.367 -0.96 16.578 1 94.69 88 ALA B C 1
ATOM 1891 O O . ALA B 1 88 ? -11.273 -1.282 15.805 1 94.69 88 ALA B O 1
ATOM 1892 N N . VAL B 1 89 ? -9.328 -0.31 16.172 1 95.06 89 VAL B N 1
ATOM 1893 C CA . VAL B 1 89 ? -9.234 0.182 14.805 1 95.06 89 VAL B CA 1
ATOM 1894 C C . VAL B 1 89 ? -9.078 -0.993 13.844 1 95.06 89 VAL B C 1
ATOM 1896 O O . VAL B 1 89 ? -9.625 -0.978 12.734 1 95.06 89 VAL B O 1
ATOM 1899 N N . SER B 1 90 ? -8.352 -2.01 14.234 1 95 90 SER B N 1
ATOM 1900 C CA . SER B 1 90 ? -8.117 -3.182 13.398 1 95 90 SER B CA 1
ATOM 1901 C C . SER B 1 90 ? -9.391 -4.004 13.234 1 95 90 SER B C 1
ATOM 1903 O O . SER B 1 90 ? -9.484 -4.84 12.328 1 95 90 SER B O 1
ATOM 1905 N N . ALA B 1 91 ? -10.344 -3.77 14.078 1 94.81 91 ALA B N 1
ATOM 1906 C CA . ALA B 1 91 ? -11.602 -4.508 14.031 1 94.81 91 ALA B CA 1
ATOM 1907 C C . ALA B 1 91 ? -12.57 -3.873 13.047 1 94.81 91 ALA B C 1
ATOM 1909 O O . ALA B 1 91 ? -13.602 -4.461 12.711 1 94.81 91 ALA B O 1
ATOM 1910 N N . ILE B 1 92 ? -12.266 -2.715 12.609 1 96.19 92 ILE B N 1
ATOM 1911 C CA . ILE B 1 92 ? -13.125 -2.051 11.633 1 96.19 92 ILE B CA 1
ATOM 1912 C C . ILE B 1 92 ? -12.883 -2.637 10.25 1 96.19 92 ILE B C 1
ATOM 1914 O O . ILE B 1 92 ? -11.805 -2.471 9.68 1 96.19 92 ILE B O 1
ATOM 1918 N N . PRO B 1 93 ? -13.812 -3.221 9.594 1 94.06 93 PRO B N 1
ATOM 1919 C CA . PRO B 1 93 ? -13.609 -3.953 8.344 1 94.06 93 PRO B CA 1
ATOM 1920 C C . PRO B 1 93 ? -13.141 -3.053 7.203 1 94.06 93 PRO B C 1
ATOM 1922 O O . PRO B 1 93 ? -12.43 -3.51 6.301 1 94.06 93 PRO B O 1
ATOM 1925 N N . GLU B 1 94 ? -13.508 -1.857 7.273 1 96.62 94 GLU B N 1
ATOM 1926 C CA . GLU B 1 94 ? -13.234 -0.933 6.176 1 96.62 94 GLU B CA 1
ATOM 1927 C C . GLU B 1 94 ? -11.797 -0.44 6.211 1 96.62 94 GLU B C 1
ATOM 1929 O O . GLU B 1 94 ? -11.312 0.149 5.242 1 96.62 94 GLU B O 1
ATOM 1934 N N . VAL B 1 95 ? -11.125 -0.662 7.328 1 96.94 95 VAL B N 1
ATOM 1935 C CA . VAL B 1 95 ? -9.742 -0.21 7.461 1 96.94 95 VAL B CA 1
ATOM 1936 C C . VAL B 1 95 ? -8.805 -1.191 6.758 1 96.94 95 VAL B C 1
ATOM 1938 O O . VAL B 1 95 ? -8.828 -2.391 7.043 1 96.94 95 VAL B O 1
ATOM 1941 N N . GLN B 1 96 ? -7.922 -0.614 5.855 1 95.25 96 GLN B N 1
ATOM 1942 C CA . GLN B 1 96 ? -7.035 -1.456 5.062 1 95.25 96 GLN B CA 1
ATOM 1943 C C . GLN B 1 96 ? -5.605 -1.396 5.59 1 95.25 96 GLN B C 1
ATOM 1945 O O . GLN B 1 96 ? -4.828 -2.336 5.402 1 95.25 96 GLN B O 1
ATOM 1950 N N . THR B 1 97 ? -5.273 -0.266 6.156 1 96.25 97 THR B N 1
ATOM 1951 C CA . THR B 1 97 ? -3.932 -0.111 6.703 1 96.25 97 THR B CA 1
ATOM 1952 C C . THR B 1 97 ? -3.965 0.683 8.008 1 96.25 97 THR B C 1
ATOM 1954 O O . THR B 1 97 ? -4.715 1.653 8.125 1 96.25 97 THR B O 1
ATOM 1957 N N . VAL B 1 98 ? -3.164 0.247 8.938 1 97.06 98 VAL B N 1
ATOM 1958 C CA . VAL B 1 98 ? -2.891 0.96 10.18 1 97.06 98 VAL B CA 1
ATOM 1959 C C . VAL B 1 98 ? -1.392 1.228 10.297 1 97.06 98 VAL B C 1
ATOM 1961 O O . VAL B 1 98 ? -0.598 0.296 10.445 1 97.06 98 VAL B O 1
ATOM 1964 N N . GLU B 1 99 ? -1.06 2.48 10.234 1 96.88 99 GLU B N 1
ATOM 1965 C CA . GLU B 1 99 ? 0.345 2.871 10.289 1 96.88 99 GLU B CA 1
ATOM 1966 C C . GLU B 1 99 ? 0.628 3.736 11.516 1 96.88 99 GLU B C 1
ATOM 1968 O O . GLU B 1 99 ? 0.048 4.812 11.672 1 96.88 99 GLU B O 1
ATOM 1973 N N . HIS B 1 100 ? 1.481 3.244 12.406 1 96 100 HIS B N 1
ATOM 1974 C CA . HIS B 1 100 ? 2.004 4.039 13.516 1 96 100 HIS B CA 1
ATOM 1975 C C . HIS B 1 100 ? 3.152 4.93 13.062 1 96 100 HIS B C 1
ATOM 1977 O O . HIS B 1 100 ? 4.113 4.453 12.453 1 96 100 HIS B O 1
ATOM 1983 N N . VAL B 1 101 ? 3.051 6.215 13.422 1 96.31 101 VAL B N 1
ATOM 1984 C CA . VAL B 1 101 ? 4.031 7.121 12.828 1 96.31 101 VAL B CA 1
ATOM 1985 C C . VAL B 1 101 ? 4.48 8.148 13.867 1 96.31 101 VAL B C 1
ATOM 1987 O O . VAL B 1 101 ? 3.828 8.32 14.898 1 96.31 101 VAL B O 1
ATOM 1990 N N . LEU B 1 102 ? 5.664 8.727 13.641 1 94.81 102 LEU B N 1
ATOM 1991 C CA . LEU B 1 102 ? 6.137 9.938 14.312 1 94.81 102 LEU B CA 1
ATOM 1992 C C . LEU B 1 102 ? 5.898 11.164 13.445 1 94.81 102 LEU B C 1
ATOM 1994 O O . LEU B 1 102 ? 6.145 11.141 12.234 1 94.81 102 LEU B O 1
ATOM 1998 N N . GLY B 1 103 ? 5.422 12.188 14.047 1 91.81 103 GLY B N 1
ATOM 1999 C CA . GLY B 1 103 ? 5.137 13.414 13.328 1 91.81 103 GLY B CA 1
ATOM 2000 C C . GLY B 1 103 ? 3.861 14.094 13.789 1 91.81 103 GLY B C 1
ATOM 2001 O O . GLY B 1 103 ? 3.566 14.125 14.984 1 91.81 103 GLY B O 1
ATOM 2002 N N . LEU B 1 104 ? 3.178 14.617 12.766 1 89.62 104 LEU B N 1
ATOM 2003 C CA . LEU B 1 104 ? 1.967 15.383 13.055 1 89.62 104 LEU B CA 1
ATOM 2004 C C . LEU B 1 104 ? 0.878 14.484 13.625 1 89.62 104 LEU B C 1
ATOM 2006 O O . LEU B 1 104 ? 0.08 14.922 14.461 1 89.62 104 LEU B O 1
ATOM 2010 N N . TYR B 1 105 ? 0.935 13.25 13.156 1 93.56 105 TYR B N 1
ATOM 2011 C CA . TYR B 1 105 ? -0.073 12.289 13.586 1 93.56 105 TYR B CA 1
ATOM 2012 C C . TYR B 1 105 ? 0.564 11.141 14.367 1 93.56 105 TYR B C 1
ATOM 2014 O O . TYR B 1 105 ? 1.77 10.906 14.258 1 93.56 105 TYR B O 1
ATOM 2022 N N . ASP B 1 106 ? -0.292 10.469 15.156 1 94.62 106 ASP B N 1
ATOM 2023 C CA . ASP B 1 106 ? 0.138 9.234 15.812 1 94.62 106 ASP B CA 1
ATOM 2024 C C . ASP B 1 106 ? -0.122 8.023 14.93 1 94.62 106 ASP B C 1
ATOM 2026 O O . ASP B 1 106 ? 0.65 7.059 14.945 1 94.62 106 ASP B O 1
ATOM 2030 N N . TYR B 1 107 ? -1.252 8.148 14.148 1 96 107 TYR B N 1
ATOM 2031 C CA . TYR B 1 107 ? -1.615 7.047 13.258 1 96 107 TYR B CA 1
ATOM 2032 C C . TYR B 1 107 ? -2.074 7.566 11.906 1 96 107 TYR B C 1
ATOM 2034 O O . TYR B 1 107 ? -2.707 8.617 11.82 1 96 107 TYR B O 1
ATOM 2042 N N . ARG B 1 108 ? -1.771 6.781 10.891 1 97.25 108 ARG B N 1
ATOM 2043 C CA . ARG B 1 108 ? -2.342 6.941 9.555 1 97.25 108 ARG B CA 1
ATOM 2044 C C . ARG B 1 108 ? -3.16 5.715 9.164 1 97.25 108 ARG B C 1
ATOM 2046 O O . ARG B 1 108 ? -2.699 4.582 9.305 1 97.25 108 ARG B O 1
ATOM 2053 N N . LEU B 1 109 ? -4.324 5.926 8.648 1 97.81 109 LEU B N 1
ATOM 2054 C CA . LEU B 1 109 ? -5.215 4.848 8.234 1 97.81 109 LEU B CA 1
ATOM 2055 C C . LEU B 1 109 ? -5.602 4.996 6.766 1 97.81 109 LEU B C 1
ATOM 2057 O O . LEU B 1 109 ? -5.762 6.113 6.27 1 97.81 109 LEU B O 1
ATOM 2061 N N . ARG B 1 110 ? -5.676 3.969 6.102 1 97.81 110 ARG B N 1
ATOM 2062 C CA . ARG B 1 110 ? -6.348 3.9 4.809 1 97.81 110 ARG B CA 1
ATOM 2063 C C . ARG B 1 110 ? -7.715 3.236 4.938 1 97.81 110 ARG B C 1
ATOM 2065 O O . ARG B 1 110 ? -7.816 2.09 5.379 1 97.81 110 ARG B O 1
ATOM 2072 N N . VAL B 1 111 ? -8.766 3.91 4.555 1 98.06 111 VAL B N 1
ATOM 2073 C CA . VAL B 1 111 ? -10.133 3.441 4.738 1 98.06 111 VAL B CA 1
ATOM 2074 C C . VAL B 1 111 ? -10.859 3.439 3.393 1 98.06 111 VAL B C 1
ATOM 2076 O O . VAL B 1 111 ? -10.758 4.395 2.619 1 98.06 111 VAL B O 1
ATOM 2079 N N . VAL B 1 112 ? -11.578 2.396 3.129 1 97.5 112 VAL B N 1
ATOM 2080 C CA . VAL B 1 112 ? -12.391 2.346 1.914 1 97.5 112 VAL B CA 1
ATOM 2081 C C . VAL B 1 112 ? -13.875 2.391 2.277 1 97.5 112 VAL B C 1
ATOM 2083 O O . VAL B 1 112 ? -14.266 1.93 3.35 1 97.5 112 VAL B O 1
ATOM 2086 N N . ALA B 1 113 ? -14.648 2.973 1.442 1 97.81 113 ALA B N 1
ATOM 2087 C CA . ALA B 1 113 ? -16.094 3.088 1.608 1 97.81 113 ALA B CA 1
ATOM 2088 C C . ALA B 1 113 ? -16.812 3.004 0.262 1 97.81 113 ALA B C 1
ATOM 2090 O O . ALA B 1 113 ? -16.188 3.148 -0.79 1 97.81 113 ALA B O 1
ATOM 2091 N N . ARG B 1 114 ? -18.094 2.754 0.293 1 96.56 114 ARG B N 1
ATOM 2092 C CA . ARG B 1 114 ? -18.891 2.641 -0.926 1 96.56 114 ARG B CA 1
ATOM 2093 C C . ARG B 1 114 ? -19.016 3.992 -1.621 1 96.56 114 ARG B C 1
ATOM 2095 O O . ARG B 1 114 ? -18.969 4.074 -2.85 1 96.56 114 ARG B O 1
ATOM 2102 N N . ASP B 1 115 ? -19.266 4.961 -0.898 1 96.81 115 ASP B N 1
ATOM 2103 C CA . ASP B 1 115 ? -19.375 6.348 -1.333 1 96.81 115 ASP B CA 1
ATOM 2104 C C . ASP B 1 115 ? -19.125 7.309 -0.177 1 96.81 115 ASP B C 1
ATOM 2106 O O . ASP B 1 115 ? -18.75 6.883 0.92 1 96.81 115 ASP B O 1
ATOM 2110 N N . LEU B 1 116 ? -19.281 8.586 -0.488 1 96.44 116 LEU B N 1
ATOM 2111 C CA . LEU B 1 116 ? -18.938 9.586 0.517 1 96.44 116 LEU B CA 1
ATOM 2112 C C . LEU B 1 116 ? -19.906 9.516 1.701 1 96.44 116 LEU B C 1
ATOM 2114 O O . LEU B 1 116 ? -19.5 9.742 2.846 1 96.44 116 LEU B O 1
ATOM 2118 N N . SER B 1 117 ? -21.141 9.219 1.39 1 98 117 SER B N 1
ATOM 2119 C CA . SER B 1 117 ? -22.125 9.07 2.465 1 98 117 SER B CA 1
ATOM 2120 C C . SER B 1 117 ? -21.766 7.898 3.373 1 98 117 SER B C 1
ATOM 2122 O O . SER B 1 117 ? -21.828 8.016 4.598 1 98 117 SER B O 1
ATOM 2124 N N . ASP B 1 118 ? -21.453 6.828 2.764 1 97.81 118 ASP B N 1
ATOM 2125 C CA . ASP B 1 118 ? -21.016 5.664 3.525 1 97.81 118 ASP B CA 1
ATOM 2126 C C . ASP B 1 118 ? -19.797 6 4.371 1 97.81 118 ASP B C 1
ATOM 2128 O O . ASP B 1 118 ? -19.703 5.598 5.535 1 97.81 118 ASP B O 1
ATOM 2132 N N . PHE B 1 119 ? -18.891 6.727 3.828 1 98.12 119 PHE B N 1
ATOM 2133 C CA . PHE B 1 119 ? -17.703 7.117 4.578 1 98.12 119 PHE B CA 1
ATOM 2134 C C . PHE B 1 119 ? -18.078 7.984 5.773 1 98.12 119 PHE B C 1
ATOM 2136 O O . PHE B 1 119 ? -17.531 7.812 6.867 1 98.12 119 PHE B O 1
ATOM 2143 N N . GLU B 1 120 ? -18.875 8.914 5.504 1 97.56 120 GLU B N 1
ATOM 2144 C CA . GLU B 1 120 ? -19.312 9.773 6.602 1 97.56 120 GLU B CA 1
ATOM 2145 C C . GLU B 1 120 ? -19.859 8.953 7.762 1 97.56 120 GLU B C 1
ATOM 2147 O O . GLU B 1 120 ? -19.562 9.234 8.922 1 97.56 120 GLU B O 1
ATOM 2152 N N . ARG B 1 121 ? -20.609 7.961 7.457 1 97.62 121 ARG B N 1
ATOM 2153 C CA . ARG B 1 121 ? -21.156 7.074 8.492 1 97.62 121 ARG B CA 1
ATOM 2154 C C . ARG B 1 121 ? -20.031 6.348 9.219 1 97.62 121 ARG B C 1
ATOM 2156 O O . ARG B 1 121 ? -20.016 6.293 10.453 1 97.62 121 ARG B O 1
ATOM 2163 N N . ILE B 1 122 ? -19.125 5.809 8.5 1 97.44 122 ILE B N 1
ATOM 2164 C CA . ILE B 1 122 ? -17.969 5.113 9.078 1 97.44 122 ILE B CA 1
ATOM 2165 C C . ILE B 1 122 ? -17.203 6.059 10 1 97.44 122 ILE B C 1
ATOM 2167 O O . ILE B 1 122 ? -16.844 5.688 11.125 1 97.44 122 ILE B O 1
ATOM 2171 N N . LEU B 1 123 ? -16.969 7.266 9.492 1 96.94 123 LEU B N 1
ATOM 2172 C CA . LEU B 1 123 ? -16.234 8.273 10.25 1 96.94 123 LEU B CA 1
ATOM 2173 C C . LEU B 1 123 ? -16.938 8.578 11.57 1 96.94 123 LEU B C 1
ATOM 2175 O O . LEU B 1 123 ? -16.328 8.492 12.641 1 96.94 123 LEU B O 1
ATOM 2179 N N . ARG B 1 124 ? -18.188 8.82 11.484 1 96 124 ARG B N 1
ATOM 2180 C CA . ARG B 1 124 ? -18.938 9.266 12.641 1 96 124 ARG B CA 1
ATOM 2181 C C . ARG B 1 124 ? -19.188 8.109 13.609 1 96 124 ARG B C 1
ATOM 2183 O O . ARG B 1 124 ? -19.047 8.273 14.828 1 96 124 ARG B O 1
ATOM 2190 N N . ARG B 1 125 ? -19.375 6.973 13.109 1 96.19 125 ARG B N 1
ATOM 2191 C CA . ARG B 1 125 ? -19.875 5.887 13.953 1 96.19 125 ARG B CA 1
ATOM 2192 C C . ARG B 1 125 ? -18.719 4.973 14.383 1 96.19 125 ARG B C 1
ATOM 2194 O O . ARG B 1 125 ? -18.844 4.25 15.375 1 96.19 125 ARG B O 1
ATOM 2201 N N . ARG B 1 126 ? -17.719 4.949 13.695 1 96.06 126 ARG B N 1
ATOM 2202 C CA . ARG B 1 126 ? -16.672 3.98 14 1 96.06 126 ARG B CA 1
ATOM 2203 C C . ARG B 1 126 ? -15.359 4.68 14.336 1 96.06 126 ARG B C 1
ATOM 2205 O O . ARG B 1 126 ? -14.781 4.445 15.398 1 96.06 126 ARG B O 1
ATOM 2212 N N . ILE B 1 127 ? -14.961 5.609 13.516 1 95.88 127 ILE B N 1
ATOM 2213 C CA . ILE B 1 127 ? -13.648 6.215 13.672 1 95.88 127 ILE B CA 1
ATOM 2214 C C . ILE B 1 127 ? -13.664 7.184 14.852 1 95.88 127 ILE B C 1
ATOM 2216 O O . ILE B 1 127 ? -12.828 7.086 15.758 1 95.88 127 ILE B O 1
ATOM 2220 N N . MET B 1 128 ? -14.578 8.047 14.891 1 93.56 128 MET B N 1
ATOM 2221 C CA . MET B 1 128 ? -14.633 9.102 15.898 1 93.56 128 MET B CA 1
ATOM 2222 C C . MET B 1 128 ? -15 8.523 17.266 1 93.56 128 MET B C 1
ATOM 2224 O O . MET B 1 128 ? -14.883 9.211 18.281 1 93.56 128 MET B O 1
ATOM 2228 N N . THR B 1 129 ? -15.359 7.297 17.266 1 92.25 129 THR B N 1
ATOM 2229 C CA . THR B 1 129 ? -15.727 6.66 18.531 1 92.25 129 THR B CA 1
ATOM 2230 C C . THR B 1 129 ? -14.578 5.797 19.047 1 92.25 129 THR B C 1
ATOM 2232 O O . THR B 1 129 ? -14.703 5.176 20.109 1 92.25 129 THR B O 1
ATOM 2235 N N . LEU B 1 130 ? -13.539 5.723 18.344 1 92.69 130 LEU B N 1
ATOM 2236 C CA . LEU B 1 130 ? -12.383 4.934 18.75 1 92.69 130 LEU B CA 1
ATOM 2237 C C . LEU B 1 130 ? -11.828 5.441 20.078 1 92.69 130 LEU B C 1
ATOM 2239 O O . LEU B 1 130 ? -11.766 6.652 20.312 1 92.69 130 LEU B O 1
ATOM 2243 N N . PRO B 1 131 ? -11.344 4.555 20.891 1 88.25 131 PRO B N 1
ATOM 2244 C CA . PRO B 1 131 ? -10.719 4.98 22.141 1 88.25 131 PRO B CA 1
ATOM 2245 C C . PRO B 1 131 ? -9.516 5.891 21.922 1 88.25 131 PRO B C 1
ATOM 2247 O O . PRO B 1 131 ? -8.648 5.578 21.094 1 88.25 131 PRO B O 1
ATOM 2250 N N . GLY B 1 132 ? -9.57 7 22.594 1 84.5 132 GLY B N 1
ATOM 2251 C CA . GLY B 1 132 ? -8.406 7.867 22.594 1 84.5 132 GLY B CA 1
ATOM 2252 C C . GLY B 1 132 ? -8.281 8.703 21.344 1 84.5 132 GLY B C 1
ATOM 2253 O O . GLY B 1 132 ? -7.293 9.422 21.156 1 84.5 132 GLY B O 1
ATOM 2254 N N . ALA B 1 133 ? -9.281 8.492 20.484 1 82.62 133 ALA B N 1
ATOM 2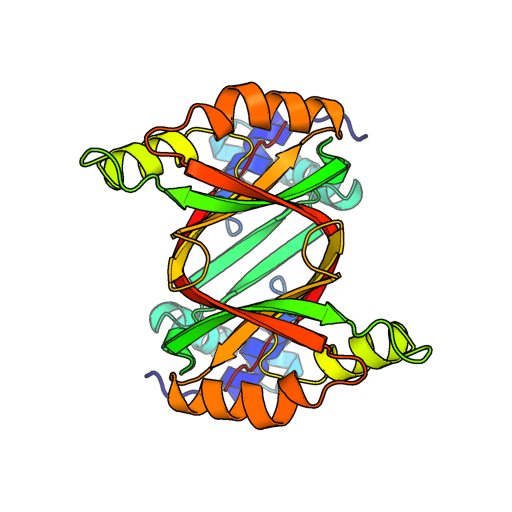255 C CA . ALA B 1 133 ? -9.164 9.289 19.266 1 82.62 133 ALA B CA 1
ATOM 2256 C C . ALA B 1 133 ? -9.391 10.773 19.547 1 82.62 133 ALA B C 1
ATOM 2258 O O . ALA B 1 133 ? -10.391 11.141 20.172 1 82.62 133 ALA B O 1
ATOM 2259 N N . GLY B 1 134 ? -8.406 11.555 19.25 1 87.81 134 GLY B N 1
ATOM 2260 C CA . GLY B 1 134 ? -8.516 13 19.344 1 87.81 134 GLY B CA 1
ATOM 2261 C C . GLY B 1 134 ? -8.852 13.656 18.016 1 87.81 134 GLY B C 1
ATOM 2262 O O . GLY B 1 134 ? -9.938 13.461 17.484 1 87.81 134 GLY B O 1
ATOM 2263 N N . GLU B 1 135 ? -7.875 14.211 17.422 1 92.38 135 GLU B N 1
ATOM 2264 C CA . GLU B 1 135 ? -8.062 14.891 16.141 1 92.38 135 GLU B CA 1
ATOM 2265 C C . GLU B 1 135 ? -7.941 13.922 14.969 1 92.38 135 GLU B C 1
ATOM 2267 O O . GLU B 1 135 ? -7.07 13.047 14.969 1 92.38 135 GLU B O 1
ATOM 2272 N N . VAL B 1 136 ? -8.812 14.172 14.016 1 94.19 136 VAL B N 1
ATOM 2273 C CA . VAL B 1 136 ? -8.805 13.352 12.805 1 94.19 136 VAL B CA 1
ATOM 2274 C C . VAL B 1 136 ? -8.773 14.242 11.57 1 94.19 136 VAL B C 1
ATOM 2276 O O . VAL B 1 136 ? -9.562 15.188 11.461 1 94.19 136 VAL B O 1
ATOM 2279 N N . GLU B 1 137 ? -7.848 13.977 10.727 1 94.62 137 GLU B N 1
ATOM 2280 C CA . GLU B 1 137 ? -7.754 14.641 9.43 1 94.62 137 GLU B CA 1
ATOM 2281 C C . GLU B 1 137 ? -8.008 13.656 8.289 1 94.62 137 GLU B C 1
ATOM 2283 O O . GLU B 1 137 ? -7.535 12.523 8.328 1 94.62 137 GLU B O 1
ATOM 2288 N N . ALA B 1 138 ? -8.758 14.18 7.309 1 95.94 138 ALA B N 1
ATOM 2289 C CA . ALA B 1 138 ? -9.141 13.281 6.223 1 95.94 138 ALA B CA 1
ATOM 2290 C C . ALA B 1 138 ? -8.648 13.805 4.875 1 95.94 138 ALA B C 1
ATOM 2292 O O . ALA B 1 138 ? -8.734 15 4.602 1 95.94 138 ALA B O 1
ATOM 2293 N N . ASN B 1 139 ? -8.109 12.891 4.051 1 96.75 139 ASN B N 1
ATOM 2294 C CA . ASN B 1 139 ? -7.758 13.125 2.652 1 96.75 139 ASN B CA 1
ATOM 2295 C C . ASN B 1 139 ? -8.422 12.109 1.731 1 96.75 139 ASN B C 1
ATOM 2297 O O . ASN B 1 139 ? -8.242 10.898 1.908 1 96.75 139 ASN B O 1
ATOM 2301 N N . VAL B 1 140 ? -9.141 12.578 0.797 1 97 140 VAL B N 1
ATOM 2302 C CA . VAL B 1 140 ? -9.82 11.688 -0.137 1 97 140 VAL B CA 1
ATOM 2303 C C . VAL B 1 140 ? -8.898 11.375 -1.319 1 97 140 VAL B C 1
ATOM 2305 O O . VAL B 1 140 ? -8.391 12.297 -1.97 1 97 140 VAL B O 1
ATOM 2308 N N . LEU B 1 141 ? -8.719 10.164 -1.618 1 97.56 141 LEU B N 1
ATOM 2309 C CA . LEU B 1 141 ? -7.855 9.758 -2.723 1 97.56 141 LEU B CA 1
ATOM 2310 C C . LEU B 1 141 ? -8.523 10.039 -4.066 1 97.56 141 LEU B C 1
ATOM 2312 O O . LEU B 1 141 ? -9.672 9.641 -4.285 1 97.56 141 LEU B O 1
ATOM 2316 N N . LEU B 1 142 ? -7.809 10.734 -4.848 1 95.38 142 LEU B N 1
ATOM 2317 C CA . LEU B 1 142 ? -8.258 10.953 -6.215 1 95.38 142 LEU B CA 1
ATOM 2318 C C . LEU B 1 142 ? -7.59 9.977 -7.176 1 95.38 142 LEU B C 1
ATOM 2320 O O . LEU B 1 142 ? -8.258 9.383 -8.031 1 95.38 142 LEU B O 1
ATOM 2324 N N . SER B 1 143 ? -6.34 9.773 -7.07 1 94.31 143 SER B N 1
ATOM 2325 C CA . SER B 1 143 ? -5.574 8.828 -7.879 1 94.31 143 SER B CA 1
ATOM 2326 C C . SER B 1 143 ? -4.316 8.367 -7.152 1 94.31 143 SER B C 1
ATOM 2328 O O . SER B 1 143 ? -3.846 9.039 -6.23 1 94.31 143 SER B O 1
ATOM 2330 N N . GLU B 1 144 ? -3.852 7.258 -7.527 1 94.94 144 GLU B N 1
ATOM 2331 C CA . GLU B 1 144 ? -2.678 6.645 -6.91 1 94.94 144 GLU B CA 1
ATOM 2332 C C . GLU B 1 144 ? -1.762 6.023 -7.961 1 94.94 144 GLU B C 1
ATOM 2334 O O . GLU B 1 144 ? -2.229 5.328 -8.867 1 94.94 144 GLU B O 1
ATOM 2339 N N . GLU B 1 145 ? -0.527 6.352 -7.918 1 93.44 145 GLU B N 1
ATOM 2340 C CA . GLU B 1 145 ? 0.512 5.699 -8.711 1 93.44 145 GLU B CA 1
ATOM 2341 C C . GLU B 1 145 ? 1.521 4.984 -7.816 1 93.44 145 GLU B C 1
ATOM 2343 O O . GLU B 1 145 ? 2.041 5.574 -6.863 1 93.44 145 GLU B O 1
ATOM 2348 N N . ARG B 1 146 ? 1.657 3.719 -8.07 1 90.19 146 ARG B N 1
ATOM 2349 C CA . ARG B 1 146 ? 2.66 2.943 -7.352 1 90.19 146 ARG B CA 1
ATOM 2350 C C . ARG B 1 146 ? 3.93 2.785 -8.18 1 90.19 146 ARG B C 1
ATOM 2352 O O . ARG B 1 146 ? 3.865 2.494 -9.375 1 90.19 146 ARG B O 1
ATOM 2359 N N . LEU B 1 147 ? 5.02 2.977 -7.559 1 89 147 LEU B N 1
ATOM 2360 C CA . LEU B 1 147 ? 6.336 2.91 -8.188 1 89 147 LEU B CA 1
ATOM 2361 C C . LEU B 1 147 ? 7.203 1.843 -7.527 1 89 147 LEU B C 1
ATOM 2363 O O . LEU B 1 147 ? 7 1.509 -6.359 1 89 147 LEU B O 1
ATOM 2367 N N . PRO B 1 148 ? 8.016 1.251 -8.211 1 82.62 148 PRO B N 1
ATOM 2368 C CA . PRO B 1 148 ? 8.805 0.143 -7.672 1 82.62 148 PRO B CA 1
ATOM 2369 C C . PRO B 1 148 ? 9.734 0.578 -6.539 1 82.62 148 PRO B C 1
ATOM 2371 O O . PRO B 1 148 ? 10.07 -0.229 -5.672 1 82.62 148 PRO B O 1
ATOM 2374 N N . GLY B 1 149 ? 10.062 1.862 -6.434 1 85.44 149 GLY B N 1
ATOM 2375 C CA . GLY B 1 149 ? 11.078 2.277 -5.48 1 85.44 149 GLY B CA 1
ATOM 2376 C C . GLY B 1 149 ? 12.477 1.817 -5.859 1 85.44 149 GLY B C 1
ATOM 2377 O O . GLY B 1 149 ? 12.672 1.23 -6.926 1 85.44 149 GLY B O 1
ATOM 2378 N N . PRO B 1 150 ? 13.438 2.141 -4.957 1 86.75 150 PRO B N 1
ATOM 2379 C CA . PRO B 1 150 ? 14.805 1.718 -5.27 1 86.75 150 PRO B CA 1
ATOM 2380 C C . PRO B 1 150 ? 15.055 0.248 -4.941 1 86.75 150 PRO B C 1
ATOM 2382 O O . PRO B 1 150 ? 14.633 -0.232 -3.885 1 86.75 150 PRO B O 1
ATOM 2385 N N . ILE B 1 151 ? 15.336 -0.596 -5.867 1 81.56 151 ILE B N 1
ATOM 2386 C CA . ILE B 1 151 ? 15.664 -1.994 -5.621 1 81.56 151 ILE B CA 1
ATOM 2387 C C . ILE B 1 151 ? 17.172 -2.143 -5.438 1 81.56 151 ILE B C 1
ATOM 2389 O O . ILE B 1 151 ? 17.688 -3.26 -5.355 1 81.56 151 ILE B O 1
ATOM 2393 N N . GLY B 1 152 ? 17.828 -1.17 -4.609 1 66.38 152 GLY B N 1
ATOM 2394 C CA . GLY B 1 152 ? 19.234 -1.17 -4.277 1 66.38 152 GLY B CA 1
ATOM 2395 C C . GLY B 1 152 ? 20.141 -1.037 -5.488 1 66.38 152 GLY B C 1
ATOM 2396 O O . GLY B 1 152 ? 19.688 -1.193 -6.625 1 66.38 152 GLY B O 1
#

InterPro domains:
  IPR000485 AsnC-type HTH domain [PR00033] (4-20)
  IPR000485 AsnC-type HTH domain [PR00033] (31-50)
  IPR000485 AsnC-type HTH domain [PS50956] (4-65)
  IPR011008 Dimeric alpha-beta barrel [SSF54909] (64-144)
  IPR011991 ArsR-like helix-turn-helix domain [cd00090] (5-54)
  IPR019885 Transcription regulator HTH, AsnC-type, conserved site [PS00519] (22-48)
  IPR019887 Transcription regulator AsnC/Lrp, ligand binding domain [PF01037] (67-144)
  IPR019888 Transcription regulator AsnC-like [SM00344] (4-113)
  IPR036388 Winged helix-like DNA-binding domain superfamily [G3DSA:1.10.10.10] (5-55)
  IPR036390 Winged helix DNA-binding domain superfamily [SSF46785] (3-64)

Radius of gyration: 20.71 Å; Cα contacts (8 Å, |Δi|>4): 564; chains: 2; bounding box: 46×60×51 Å

Sequence (304 aa):
MTELDEIDRKLLRALAQDATQSAGALGRRFGLSQPATWRRIRRLEEAGVIKGRRLRLNAEALGFGVTVFLGVKLARKGRVSLEDFERAVSAIPEVQTVEHVLGLYDYRLRVVARDLSDFERILRRRIMTLPGAGEVEANVLLSEERLPGPIGMTELDEIDRKLLRALAQDATQSAGALGRRFGLSQPATWRRIRRLEEAGVIKGRRLRLNAEALGFGVTVFLGVKLARKGRVSLEDFERAVSAIPEVQTVEHVLGLYDYRLRVVARDLSDFERILRRRIMTLPGAGEVEANVLLSEERLPGPIG

Secondary structure (DSSP, 8-state):
-----HHHHHHHHHHHH-TT--HHHHHHHHT--HHHHHHHHHHHHHTTSEEEEEEEE-TTTTT--EEEEEEEEEPSSS---HHHHHHHHHT-TTEEEEEEEESS-SEEEEEEESSHHHHHHHIIIIITTSTTEEEEEEEEEEEEEE------/-----HHHHHHHHHHHH-TT--HHHHHHHHT--HHHHHHHHHHHHHTTSEEEEEEEE-TTTTT--EEEEEEEEEPSSS---HHHHHHHHHT-TTEEEEEEEESS-SEEEEEEESSHHHHHHHIIIIITTSTTEEEEEEEEEEEEEE------

Foldseek 3Di:
DPDADPLLLVLLVVCLVPVPDALCNSCVVVVHHSVVSVVSVVVCCVVVVDVDDDDDDDCVVVQFDWKKKKFWAFAPPDCPPPVQQVVLVVPQPQWDDWDQDPDPGRIMTIGTANDPVRVVCCCVPRVVPGPRTDDMDMDIDDDDDDDSPDSD/DPDDDPLLLVLLVVCLVPVPDALCNSCVVVVHHSVVSVVSVVVCCVVVVDVDDDDDDDCVVVQFDWKKKKFWAFAPPDCPDPVQQVVLVVPQPQWDDWDQDPDPGRIMTIGTHNDPVRVVCCCVPRVVPGPRTDDMDMDIDDDDDDDSPDSD

Solvent-accessible surface area (backbone atoms only — not comparable to full-atom values): 15900 Å² total; per-residue (Å²): 118,78,83,70,51,70,65,53,42,50,51,49,54,51,29,54,76,38,43,78,67,47,42,53,61,50,8,64,75,71,75,41,51,40,70,59,33,41,51,51,53,49,50,38,38,72,69,42,34,38,73,47,54,38,54,35,69,30,50,53,51,58,57,27,66,31,42,34,38,35,37,33,27,61,42,87,68,66,87,56,52,67,62,57,30,52,54,56,54,71,65,38,51,40,37,32,33,46,29,38,34,47,59,88,31,46,32,39,34,38,32,50,22,53,35,71,68,52,33,51,48,46,41,62,68,49,54,66,61,36,63,40,53,48,52,75,43,64,28,38,58,73,47,76,46,80,43,85,35,64,77,110,119,79,83,73,52,70,66,55,40,51,50,50,53,50,28,54,75,37,44,76,66,46,43,54,61,51,8,64,75,70,77,40,51,40,70,59,33,40,50,52,53,49,48,37,38,74,69,42,34,37,73,49,52,37,52,34,68,31,50,53,50,55,54,26,66,30,43,36,38,35,37,33,27,62,41,88,66,66,87,54,51,68,61,55,31,53,56,57,54,70,64,38,51,41,37,31,33,46,31,37,33,46,60,88,32,46,31,40,34,38,34,51,22,53,34,71,68,52,35,50,49,45,43,62,67,48,54,67,62,36,66,40,54,48,52,74,44,64,28,39,58,72,47,76,45,80,44,86,34,64,76,110

Nearest PDB structures (foldseek):
  2p6s-assembly1_H  TM=9.106E-01  e=2.324E-13  Neisseria meningitidis MC58
  3i4p-assembly1_A  TM=8.522E-01  e=7.155E-13  Agrobacterium fabrum str. C58
  2gqq-assembly1_A-2  TM=8.559E-01  e=7.617E-13  Escherichia coli
  2efo-assembly1_A  TM=8.405E-01  e=1.827E-12  Sulfurisphaera tokodaii str. 7
  4pcq-assembly2_C  TM=6.999E-01  e=1.256E-12  Mycobacterium tuberculosis H37Rv